Protein 3TX2 (pdb70)

Solvent-accessible surface area: 10387 Å² total; per-residue (Å²): 158,31,87,68,44,67,61,97,56,84,76,57,114,38,0,18,64,23,0,0,64,54,0,15,76,31,3,72,36,6,29,91,75,151,37,69,0,25,2,0,5,10,10,46,64,29,6,21,30,1,1,113,28,3,101,114,80,13,60,77,30,73,9,69,46,2,36,6,3,0,0,8,2,40,14,23,56,111,70,40,103,80,4,4,5,73,46,0,63,92,8,4,5,84,72,25,123,16,35,119,208,7,40,24,37,4,18,20,38,108,42,166,78,37,145,76,10,91,30,0,0,80,20,3,31,117,46,0,44,87,49,17,113,122,86,106,68,8,2,53,0,14,4,0,2,1,23,8,10,41,78,0,36,1,9,1,0,5,36,121,32,123,8,4,108,46,104,148,78,8,0,20,15,8,90,98,10,107,34,112,25,75,74,6,1,0,0,0,16,22,0,0,74,81,0,89,32,0,3,0,6,2,23,23,71,86,56,3,102,8,0,27,38,11,59,66,64,28,78,42,34,69,19,0,2,18,3,1,83,4,84,84,74,3,0,11,1,0,6,57,39,0,5,68,110,36,118

CATH classification: 3.40.50.1360

Nearest PDB structures (foldseek):
  3tx2-assembly1_A  TM=1.004E+00  e=1.010E-54  Mycobacteroides abscessus ATCC 19977
  3ico-assembly2_B  TM=9.900E-01  e=9.378E-42  Mycobacterium tuberculosis
  3oc6-assembly1_A  TM=9.794E-01  e=9.065E-41  Mycolicibacterium smegmatis MC2 155
  4tm7-assembly1_A  TM=9.816E-01  e=2.571E-40  Mycolicibacterium smegmatis MC2 155
  1ne7-assembly1_E  TM=7.823E-01  e=2.028E-15  Homo sapiens

InterPro domains:
  IPR005900 6-phosphogluconolactonase, DevB-type [TIGR01198] (9-246)
  IPR005900 6-phosphogluconolactonase, DevB-type [cd01400] (13-238)
  IPR006148 Glucosamine/galactosamine-6-phosphate isomerase [PF01182] (11-236)
  IPR037171 NagB/RpiA transferase-like [SSF100950] (8-246)
  IPR039104 6-phosphogluconolactonase [PTHR11054] (11-246)

B-factor: mean 14.49, std 5.32, range [3.35, 38.17]

Radius of gyration: 16.64 Å; Cα contacts (8 Å, |Δi|>4): 570; chains: 1; bounding box: 48×39×41 Å

Secondary structure (DSSP, 8-state):
--EEEEEEESSHHHHHHHHHHHHHHHHHHHHHHHS-EEEEE--SHHHHHHHHHHHHHHTTS-GGGEEEEESEEESS-TT-TT-HHHHHHHHTGGGS---GGGB-PPP-TTSS-TT-HHHHHHHHHHHHHHTSPTT-SS---SEEEE---TT--BTTB-TT-HHHH-SS-SEEEES--SSSSS-EEEE-HHHHTTSSEEEEEE-SGGGHHHHHHHHTT--TTTSGGGG---SSEEEEEEETTTTTT--

Foldseek 3Di:
DAAEAEDAAAALVRLLLVLLVVVLVLQVVCCVVPVAAEEEAEADDSRLSSLLNCQVPPLPDPQQRYAYHYQKFFQADPCDPRGRVNSSCVSHVVSHPHDCVRYYYQDHCPNPCHPVQFVSQVVSQCVQQVPDPPPDSHHLHAEYEWEAALQQDTHQRHAQDPQAVDDPRQKGWQQQRPPPPRTMIGGYLVRLASYQEYEYRYEALSNQVLVCCLVVQHDCNRRVNVSNAYPHYYYYRYYCNNNVNPD

Sequence (247 aa):
MSETIIEKYADTDALVTAAGDRLASSAITTGALLAERGKAMIVLTGGGTGIALLLKKHLRDVASSGLDWTNVHVVFWGDDRYVPKKTDPERNAWQAWEALLEHVNFPLRNMHAMPNSESEYGTDLDAAALAYEQLLAANAEPGQDCPAFDVHLLGMGGEGHINSLFPHTDAVKETQRLVVAVPDSPKPPPQRITLTLPAIQRSREVWLVVSGEAKADAVAAAVGGADPVDVPAAGAKGIERTVWLLDEAAASQLG

Structure (mmCIF, N/CA/C/O backbone):
data_3TX2
#
_entry.id   3TX2
#
_cell.length_a   136.350
_cell.length_b   41.180
_cell.length_c   44.970
_cell.angle_alpha   90.000
_cell.angle_beta   90.000
_cell.angle_gamma   90.000
#
_symmetry.space_group_name_H-M   'P 21 21 2'
#
loop_
_entity.id
_entity.type
_entity.pdbx_description
1 polymer 'Probable 6-phosphogluconolactonase'
2 non-polymer 'SODIUM ION'
3 non-polymer GLYCEROL
4 non-polymer 'BENZOIC ACID'
5 water water
#
loop_
_atom_site.group_PDB
_atom_site.id
_atom_site.type_symbol
_atom_site.label_atom_id
_atom_site.label_alt_id
_atom_site.label_comp_id
_atom_site.label_asym_id
_atom_site.label_entity_id
_atom_site.label_seq_id
_atom_site.pdbx_PDB_ins_code
_atom_site.Cartn_x
_atom_site.Cartn_y
_atom_site.Cartn_z
_atom_site.occupancy
_atom_site.B_iso_or_equiv
_atom_site.auth_seq_id
_atom_site.auth_comp_id
_atom_site.auth_asym_id
_atom_site.auth_atom_id
_atom_site.pdbx_PDB_model_num
ATOM 1 N N . MET A 1 5 ? 64.006 -12.198 10.878 1.00 30.20 1 MET A N 1
ATOM 2 C CA . MET A 1 5 ? 65.243 -12.217 10.033 1.00 28.00 1 MET A CA 1
ATOM 3 C C . MET A 1 5 ? 65.243 -11.128 8.957 1.00 26.19 1 MET A C 1
ATOM 4 O O . MET A 1 5 ? 66.238 -10.950 8.255 1.00 25.66 1 MET A O 1
ATOM 6 N N . SER A 1 6 ? 64.138 -10.397 8.825 1.00 22.32 2 SER A N 1
ATOM 7 C CA . SER A 1 6 ? 64.052 -9.346 7.800 1.00 18.99 2 SER A CA 1
ATOM 8 C C . SER A 1 6 ? 64.875 -8.109 8.149 1.00 15.67 2 SER A C 1
ATOM 9 O O . SER A 1 6 ? 65.158 -7.810 9.312 1.00 17.48 2 SER A O 1
ATOM 12 N N . GLU A 1 7 ? 65.270 -7.430 7.094 1.00 21.26 3 GLU A N 1
ATOM 13 C CA . GLU A 1 7 ? 66.023 -6.188 7.126 1.00 18.90 3 GLU A CA 1
ATOM 14 C C . GLU A 1 7 ? 65.284 -5.073 7.846 1.00 16.54 3 GLU A C 1
ATOM 15 O O . GLU A 1 7 ? 64.056 -5.004 7.804 1.00 15.33 3 GLU A O 1
ATOM 21 N N . THR A 1 8 ? 66.034 -4.200 8.511 1.00 14.65 4 THR A N 1
ATOM 22 C CA . THR A 1 8 ? 65.479 -3.023 9.188 1.00 13.51 4 THR A CA 1
ATOM 23 C C . THR A 1 8 ? 66.174 -1.778 8.666 1.00 12.79 4 THR A C 1
ATOM 24 O O . THR A 1 8 ? 67.409 -1.745 8.570 1.00 12.63 4 THR A O 1
ATOM 28 N N . ILE A 1 9 ? 65.388 -0.774 8.295 1.00 11.90 5 ILE A N 1
ATOM 29 C CA . ILE A 1 9 ? 65.905 0.503 7.836 1.00 11.63 5 ILE A CA 1
ATOM 30 C C . ILE A 1 9 ? 65.411 1.600 8.772 1.00 11.36 5 ILE A C 1
ATOM 31 O O . ILE A 1 9 ? 64.238 1.624 9.117 1.00 10.89 5 ILE A O 1
ATOM 36 N N . ILE A 1 10 ? 66.300 2.502 9.165 1.00 11.40 6 ILE A N 1
ATOM 37 C CA . ILE A 1 10 ? 65.930 3.658 9.969 1.00 11.53 6 ILE A CA 1
ATOM 38 C C . ILE A 1 10 ? 66.364 4.903 9.221 1.00 11.93 6 ILE A C 1
ATOM 39 O O . ILE A 1 10 ? 67.565 5.085 8.974 1.00 11.86 6 ILE A O 1
ATOM 44 N N . GL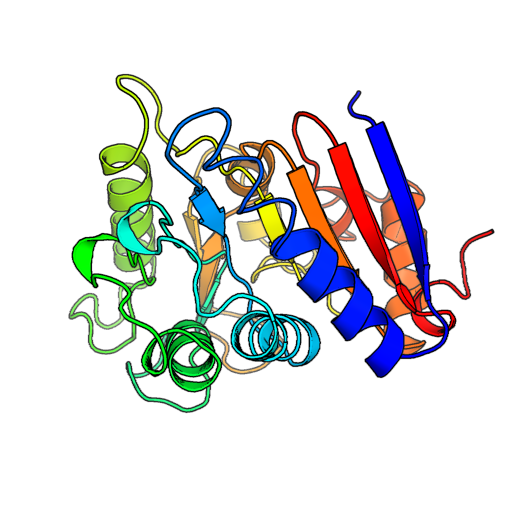U A 1 11 ? 65.403 5.734 8.833 1.00 12.64 7 GLU A N 1
ATOM 45 C CA . GLU A 1 11 ? 65.689 7.030 8.209 1.00 13.63 7 GLU A CA 1
ATOM 46 C C . GLU A 1 11 ? 65.264 8.148 9.154 1.00 13.63 7 GLU A C 1
ATOM 47 O O . GLU A 1 11 ? 64.219 8.059 9.782 1.00 13.13 7 GLU A O 1
ATOM 53 N N . LYS A 1 12 ? 66.064 9.212 9.216 1.00 13.76 8 LYS A N 1
ATOM 54 C CA . LYS A 1 12 ? 65.817 10.356 10.094 1.00 14.19 8 LYS A CA 1
ATOM 55 C C . LYS A 1 12 ? 65.735 11.621 9.254 1.00 14.25 8 LYS A C 1
ATOM 56 O O . LYS A 1 12 ? 66.599 11.875 8.401 1.00 14.32 8 LYS A O 1
ATOM 62 N N . TYR A 1 13 ? 64.692 12.403 9.501 1.00 14.19 9 TYR A N 1
ATOM 63 C CA . TYR A 1 13 ? 64.444 13.655 8.800 1.00 14.59 9 TYR A CA 1
ATOM 64 C C . TYR A 1 13 ? 64.391 14.802 9.813 1.00 14.92 9 TYR A C 1
ATOM 65 O O . TYR A 1 13 ? 64.224 14.579 11.007 1.00 14.54 9 TYR A O 1
ATOM 74 N N . ALA A 1 14 ? 64.510 16.035 9.333 1.00 15.45 10 ALA A N 1
ATOM 75 C CA . ALA A 1 14 ? 64.721 17.165 10.223 1.00 16.26 10 ALA A CA 1
ATOM 76 C C . ALA A 1 14 ? 63.551 17.411 11.158 1.00 16.56 10 ALA A C 1
ATOM 77 O O . ALA A 1 14 ? 63.751 17.672 12.341 1.00 17.22 10 ALA A O 1
ATOM 79 N N . ASP A 1 15 ? 62.336 17.328 10.625 1.00 16.52 11 ASP A N 1
ATOM 80 C CA . ASP A 1 15 ? 61.123 17.725 11.344 1.00 16.88 11 ASP A CA 1
ATOM 81 C C . ASP A 1 15 ? 59.908 17.050 10.722 1.00 16.20 11 ASP A C 1
ATOM 82 O O . ASP A 1 15 ? 60.045 16.294 9.746 1.00 15.53 11 ASP A O 1
ATOM 87 N N . THR A 1 16 ? 58.719 17.317 11.260 1.00 16.15 12 THR A N 1
ATOM 88 C CA . THR A 1 16 ? 57.515 16.622 10.805 1.00 15.76 12 THR A CA 1
ATOM 89 C C . THR A 1 16 ? 57.266 16.879 9.319 1.00 15.55 12 THR A C 1
ATOM 90 O O . THR A 1 16 ? 56.918 15.972 8.579 1.00 15.05 12 THR A O 1
ATOM 94 N N . ASP A 1 17 ? 57.455 18.113 8.868 1.00 16.04 13 ASP A N 1
ATOM 95 C CA . ASP A 1 17 ? 57.197 18.399 7.449 1.00 16.07 13 ASP A CA 1
ATOM 96 C C . ASP A 1 17 ? 58.136 17.627 6.531 1.00 15.21 13 ASP A C 1
ATOM 97 O O . ASP A 1 17 ? 57.693 17.048 5.536 1.00 14.98 13 ASP A O 1
ATOM 102 N N . ALA A 1 18 ? 59.428 17.596 6.853 1.00 14.79 14 ALA A N 1
ATOM 103 C CA . ALA A 1 18 ? 60.369 16.828 6.029 1.00 14.21 14 ALA A CA 1
ATOM 104 C C . ALA A 1 18 ? 60.079 15.322 6.084 1.00 13.31 14 ALA A C 1
ATOM 105 O O . ALA A 1 18 ? 60.220 14.635 5.072 1.00 13.14 14 ALA A O 1
ATOM 107 N N . LEU A 1 19 ? 59.655 14.832 7.248 1.00 12.88 15 LEU A N 1
ATOM 108 C CA . LEU A 1 19 ? 59.252 13.420 7.404 1.00 12.22 15 LEU A CA 1
ATOM 109 C C . LEU A 1 19 ? 58.062 13.077 6.499 1.00 12.02 15 LEU A C 1
ATOM 110 O O . LEU A 1 19 ? 58.066 12.041 5.823 1.00 11.71 15 LEU A O 1
ATOM 115 N N . VAL A 1 20 ? 57.041 13.926 6.515 1.00 12.29 16 VAL A N 1
ATOM 116 C CA . VAL A 1 20 ? 55.818 13.669 5.774 1.00 12.19 16 VAL A CA 1
ATOM 117 C C . VAL A 1 20 ? 56.092 13.684 4.284 1.00 12.24 16 VAL A C 1
ATOM 118 O O . VAL A 1 20 ? 55.615 12.816 3.557 1.00 11.93 16 VAL A O 1
ATOM 122 N N . THR A 1 21 ? 56.885 14.654 3.833 1.00 12.67 17 THR A N 1
ATOM 123 C CA . THR A 1 21 ? 57.279 14.717 2.436 1.00 12.92 17 THR A CA 1
ATOM 124 C C . THR A 1 21 ? 58.027 13.457 2.036 1.00 12.53 17 THR A C 1
ATOM 125 O O . THR A 1 21 ? 57.727 12.860 0.999 1.00 12.53 17 THR A O 1
ATOM 129 N N . ALA A 1 22 ? 59.000 13.045 2.844 1.00 12.41 18 ALA A N 1
ATOM 130 C CA . ALA A 1 22 ? 59.784 11.864 2.493 1.00 12.16 18 ALA A CA 1
ATOM 131 C C . ALA A 1 22 ? 58.923 10.599 2.523 1.00 11.83 18 ALA A C 1
ATOM 132 O O . ALA A 1 22 ? 59.011 9.789 1.613 1.00 11.98 18 ALA A O 1
ATOM 134 N N . ALA A 1 23 ? 58.106 10.429 3.555 1.00 11.61 19 ALA A N 1
ATOM 135 C CA . ALA A 1 23 ? 57.241 9.256 3.675 1.00 11.27 19 ALA A CA 1
ATOM 136 C C . ALA A 1 23 ? 56.214 9.200 2.544 1.00 11.36 19 ALA A C 1
ATOM 137 O O . ALA A 1 23 ? 55.954 8.131 2.010 1.00 11.08 19 ALA A O 1
ATOM 139 N N . GLY A 1 24 ? 55.635 10.344 2.175 1.00 11.67 20 GLY A N 1
ATOM 140 C CA . GLY A 1 24 ? 54.642 10.375 1.110 1.00 11.81 20 GLY A CA 1
ATOM 141 C C . GLY A 1 24 ? 55.280 10.081 -0.241 1.00 11.93 20 GLY A C 1
ATOM 142 O O . GLY A 1 24 ? 54.696 9.386 -1.082 1.00 11.91 20 GLY A O 1
ATOM 143 N N . ASP A 1 25 ? 56.497 10.567 -0.453 1.00 12.22 21 ASP A N 1
ATOM 144 C CA . ASP A 1 25 ? 57.203 10.281 -1.706 1.00 12.53 21 ASP A CA 1
ATOM 145 C C . ASP A 1 25 ? 57.587 8.799 -1.775 1.00 11.90 21 ASP A C 1
ATOM 146 O O . ASP A 1 25 ? 57.531 8.187 -2.843 1.00 11.94 21 ASP A O 1
ATOM 151 N N . ARG A 1 26 ? 58.007 8.247 -0.640 1.00 11.31 22 ARG A N 1
ATOM 152 C CA . ARG A 1 26 ? 58.343 6.835 -0.580 1.00 10.90 22 ARG A CA 1
ATOM 153 C C . ARG A 1 26 ? 57.097 6.018 -0.926 1.00 10.63 22 ARG A C 1
ATOM 154 O O . ARG A 1 26 ? 57.168 5.040 -1.673 1.00 10.67 22 ARG A O 1
ATOM 162 N N . LEU A 1 27 ? 55.955 6.424 -0.400 1.00 10.29 23 LEU A N 1
ATOM 163 C CA . LEU A 1 27 ? 54.709 5.701 -0.674 1.00 10.12 23 LEU A CA 1
ATOM 164 C C . LEU A 1 27 ? 54.316 5.800 -2.160 1.00 10.35 23 LEU A C 1
ATOM 165 O O . LEU A 1 27 ? 53.950 4.805 -2.774 1.00 10.29 23 LEU A O 1
ATOM 170 N N . ALA A 1 28 ? 54.414 6.996 -2.736 1.00 10.61 24 ALA A N 1
ATOM 171 C CA . ALA A 1 28 ? 54.138 7.151 -4.180 1.00 11.05 24 ALA A CA 1
ATOM 172 C C . ALA A 1 28 ? 55.007 6.200 -4.993 1.00 11.29 24 ALA A C 1
ATOM 173 O O . ALA A 1 28 ? 54.524 5.536 -5.906 1.00 11.44 24 ALA A O 1
ATOM 175 N N . SER A 1 29 ? 56.292 6.128 -4.659 1.00 11.41 25 SER A N 1
ATOM 176 C CA A SER A 1 29 ? 57.235 5.270 -5.363 0.50 11.74 25 SER A CA 1
ATOM 177 C CA B SER A 1 29 ? 57.216 5.262 -5.396 0.50 11.73 25 SER A CA 1
ATOM 178 C C . SER A 1 29 ? 56.923 3.787 -5.174 1.00 11.51 25 SER A C 1
ATOM 179 O O . SER A 1 29 ? 57.022 2.985 -6.111 1.00 11.95 25 SER A O 1
ATOM 184 N N . ALA A 1 30 ? 56.547 3.432 -3.952 1.00 10.98 26 ALA A N 1
ATOM 185 C CA . ALA A 1 30 ? 56.187 2.039 -3.642 1.00 10.85 26 ALA A CA 1
ATOM 186 C C . ALA A 1 30 ? 54.933 1.627 -4.419 1.00 10.99 26 ALA A C 1
ATOM 187 O O . ALA A 1 30 ? 54.889 0.537 -4.986 1.00 11.31 26 ALA A O 1
ATOM 189 N N . ILE A 1 31 ? 53.936 2.498 -4.495 1.00 10.88 27 ILE A N 1
ATOM 190 C CA . ILE A 1 31 ? 52.742 2.199 -5.301 1.00 11.01 27 ILE A CA 1
ATOM 191 C C . ILE A 1 31 ? 53.069 2.068 -6.781 1.00 11.58 27 ILE A C 1
ATOM 192 O O . ILE A 1 31 ? 52.664 1.098 -7.403 1.00 11.74 27 ILE A O 1
ATOM 197 N N . THR A 1 32 ? 53.803 3.028 -7.329 1.00 11.94 28 THR A N 1
ATOM 198 C CA A THR A 1 32 ? 54.225 2.989 -8.741 0.80 12.59 28 THR A CA 1
ATOM 199 C CA B THR A 1 32 ? 54.152 2.958 -8.753 0.20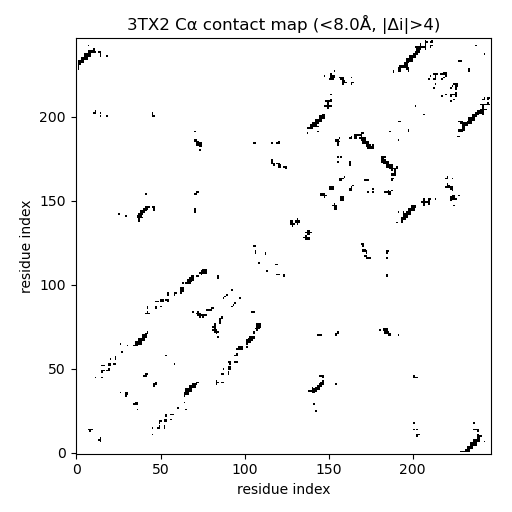 12.59 28 THR A CA 1
ATOM 200 C C . THR A 1 32 ? 54.973 1.707 -9.075 1.00 12.82 28 THR A C 1
ATOM 201 O O . THR A 1 32 ? 54.757 1.089 -10.123 1.00 13.28 28 THR A O 1
ATOM 208 N N . GLY A 1 33 ? 55.862 1.313 -8.176 1.00 12.53 29 GLY A N 1
ATOM 209 C CA . GLY A 1 33 ? 56.683 0.126 -8.333 1.00 12.76 29 GLY A CA 1
ATOM 210 C C . GLY A 1 33 ? 55.857 -1.137 -8.377 1.00 12.71 29 GLY A C 1
ATOM 211 O O . GLY A 1 33 ? 56.042 -1.975 -9.255 1.00 13.10 29 GLY A O 1
ATOM 212 N N . ALA A 1 34 ? 54.905 -1.247 -7.463 1.00 12.13 30 ALA A N 1
ATOM 213 C CA . ALA A 1 34 ? 54.022 -2.413 -7.392 1.00 12.13 30 ALA A CA 1
ATOM 214 C C . ALA A 1 34 ? 53.138 -2.497 -8.639 1.00 12.51 30 ALA A C 1
ATOM 215 O O . ALA A 1 34 ? 52.935 -3.580 -9.195 1.00 12.83 30 ALA A O 1
ATOM 217 N N . LEU A 1 35 ? 52.611 -1.359 -9.083 1.00 12.50 31 LEU A N 1
ATOM 218 C CA A LEU A 1 35 ? 51.853 -1.325 -10.338 0.50 13.00 31 LEU A CA 1
ATOM 219 C CA B LEU A 1 35 ? 51.856 -1.312 -10.342 0.50 12.98 31 LEU A CA 1
ATOM 220 C C . LEU A 1 35 ? 52.711 -1.737 -11.533 1.00 13.72 31 LEU A C 1
ATOM 221 O O . LEU A 1 35 ? 52.253 -2.468 -12.416 1.00 14.36 31 LEU A O 1
ATOM 230 N N . ALA A 1 36 ? 53.953 -1.262 -11.580 1.00 13.87 32 ALA A N 1
ATOM 231 C CA . ALA A 1 36 ? 54.843 -1.580 -12.701 1.00 14.64 32 ALA A CA 1
ATOM 232 C C . ALA A 1 36 ? 55.177 -3.078 -12.770 1.00 15.07 32 ALA A C 1
ATOM 233 O O . ALA A 1 36 ? 55.252 -3.660 -13.868 1.00 15.77 32 ALA A O 1
ATOM 235 N N . GLU A 1 37 ? 55.369 -3.690 -11.609 1.00 14.77 33 GLU A N 1
ATOM 236 C CA . GLU A 1 37 ? 55.766 -5.087 -11.510 1.00 15.26 33 GLU A CA 1
ATOM 237 C C . GLU A 1 37 ? 54.601 -6.087 -11.575 1.00 15.51 33 GLU A C 1
ATOM 238 O O . GLU A 1 37 ? 54.755 -7.167 -12.125 1.00 16.42 33 GLU A O 1
ATOM 240 N N . ARG A 1 38 ? 53.460 -5.744 -10.974 1.00 14.97 34 ARG A N 1
ATOM 241 C CA . ARG A 1 38 ? 52.337 -6.691 -10.824 1.00 15.05 34 ARG A CA 1
ATOM 242 C C . ARG A 1 38 ? 50.978 -6.144 -11.252 1.00 14.69 34 ARG A C 1
ATOM 243 O O . ARG A 1 38 ? 49.984 -6.875 -11.237 1.00 14.84 34 ARG A O 1
ATOM 251 N N . GLY A 1 39 ? 50.917 -4.881 -11.650 1.00 14.35 35 GLY A N 1
ATOM 252 C CA . GLY A 1 39 ? 49.650 -4.264 -12.037 1.00 14.14 35 GLY A CA 1
ATOM 253 C C . GLY A 1 39 ? 48.682 -4.172 -10.876 1.00 13.38 35 GLY A C 1
ATOM 254 O O . GLY A 1 39 ? 47.487 -4.107 -11.060 1.00 13.42 35 GLY A O 1
ATOM 255 N N . LYS A 1 40 ? 49.204 -4.126 -9.662 1.00 12.73 36 LYS A N 1
ATOM 256 C CA . LYS A 1 40 ? 48.352 -4.122 -8.484 1.00 12.15 36 LYS A CA 1
ATOM 257 C C . LYS A 1 40 ? 49.164 -3.659 -7.273 1.00 11.65 36 LYS A C 1
ATOM 258 O O . LYS A 1 40 ? 50.312 -4.063 -7.101 1.00 11.74 36 LYS A O 1
ATOM 264 N N . ALA A 1 41 ? 48.587 -2.785 -6.459 1.00 11.20 37 ALA A N 1
ATOM 265 C CA . ALA A 1 41 ? 49.199 -2.407 -5.181 1.00 10.78 37 ALA A CA 1
ATOM 266 C C . ALA A 1 41 ? 48.171 -2.593 -4.101 1.00 10.49 37 ALA A C 1
ATOM 267 O O . ALA A 1 41 ? 47.032 -2.156 -4.270 1.00 10.47 37 ALA A O 1
ATOM 269 N N . MET A 1 42 ? 48.566 -3.231 -3.001 1.00 10.32 38 MET A N 1
ATOM 270 C CA . MET A 1 42 ? 47.708 -3.435 -1.838 1.00 10.11 38 MET A CA 1
ATOM 271 C C . MET A 1 42 ? 48.330 -2.701 -0.653 1.00 9.78 38 MET A C 1
ATOM 272 O O . MET A 1 42 ? 49.433 -3.034 -0.232 1.00 9.76 38 MET A O 1
ATOM 277 N N . ILE A 1 43 ? 47.647 -1.688 -0.136 1.00 9.60 39 ILE A N 1
ATOM 278 C CA . ILE A 1 43 ? 48.209 -0.793 0.873 1.00 9.38 39 ILE A CA 1
ATOM 279 C C . ILE A 1 43 ? 47.299 -0.780 2.090 1.00 9.29 39 ILE A C 1
ATOM 280 O O . ILE A 1 43 ? 46.062 -0.692 1.955 1.00 9.36 39 ILE A O 1
ATOM 285 N N . VAL A 1 44 ? 47.881 -0.861 3.277 1.00 9.19 40 VAL A N 1
ATOM 286 C CA . VAL A 1 44 ? 47.108 -0.755 4.523 1.00 9.18 40 VAL A CA 1
ATOM 287 C C . VAL A 1 44 ? 47.356 0.630 5.108 1.00 9.12 40 VAL A C 1
ATOM 288 O O . VAL A 1 44 ? 48.484 1.014 5.358 1.00 9.05 40 VAL A O 1
ATOM 292 N N . LEU A 1 45 ? 46.283 1.380 5.252 1.00 9.21 41 LEU A N 1
ATOM 293 C CA . LEU A 1 45 ? 46.328 2.759 5.693 1.00 9.28 41 LEU A CA 1
ATOM 294 C C . LEU A 1 45 ? 46.166 2.811 7.189 1.00 9.38 41 LEU A C 1
ATOM 295 O O . LEU A 1 45 ? 45.599 1.902 7.808 1.00 9.43 41 LEU A O 1
ATOM 300 N N . THR A 1 46 ? 46.625 3.930 7.738 1.00 9.74 42 THR A N 1
ATOM 301 C CA . THR A 1 46 ? 46.556 4.167 9.150 1.00 10.25 42 THR A CA 1
ATOM 302 C C . THR A 1 46 ? 45.932 5.537 9.392 1.00 10.87 42 THR A C 1
ATOM 303 O O . THR A 1 46 ? 45.753 6.350 8.484 1.00 11.04 42 THR A O 1
ATOM 307 N N . GLY A 1 47 ? 45.577 5.779 10.630 1.00 11.57 43 GLY A N 1
ATOM 308 C CA . GLY A 1 47 ? 45.073 7.069 11.041 1.00 12.51 43 GLY A CA 1
ATOM 309 C C . GLY A 1 47 ? 46.187 7.835 11.728 1.00 13.16 43 GLY A C 1
ATOM 310 O O . GLY A 1 47 ? 47.351 7.455 11.653 1.00 13.64 43 GLY A O 1
ATOM 311 N N . GLY A 1 48 ? 45.821 8.902 12.422 1.00 14.19 44 GLY A N 1
ATOM 312 C CA . GLY A 1 48 ? 46.783 9.741 13.110 1.00 14.74 44 GLY A CA 1
ATOM 313 C C . GLY A 1 48 ? 47.223 10.879 12.223 1.00 15.21 44 GLY A C 1
ATOM 314 O O . GLY A 1 48 ? 47.145 10.802 10.991 1.00 14.80 44 GLY A O 1
ATOM 315 N N . GLY A 1 49 ? 47.706 11.942 12.854 1.00 15.95 45 GLY A N 1
ATOM 316 C CA . GLY A 1 49 ? 48.078 13.154 12.129 1.00 16.43 45 GLY A CA 1
ATOM 317 C C . GLY A 1 49 ? 49.103 12.927 11.042 1.00 16.18 45 GLY A C 1
ATOM 318 O O . GLY A 1 49 ? 48.930 13.361 9.902 1.00 16.13 45 GLY A O 1
ATOM 319 N N . THR A 1 50 ? 50.186 12.244 11.394 1.00 16.19 46 THR A N 1
ATOM 320 C CA . THR A 1 50 ? 51.232 11.938 10.443 1.00 15.99 46 THR A CA 1
ATOM 321 C C . THR A 1 50 ? 50.757 11.028 9.309 1.00 14.96 46 THR A C 1
ATOM 322 O O . THR A 1 50 ? 51.076 11.256 8.141 1.00 14.74 46 THR A O 1
ATOM 326 N N . GLY A 1 51 ? 49.966 10.011 9.637 1.00 13.99 47 GLY A N 1
ATOM 327 C CA . GLY A 1 51 ? 49.465 9.101 8.625 1.00 13.44 47 GLY A CA 1
ATOM 328 C C . GLY A 1 51 ? 48.533 9.757 7.631 1.00 13.25 47 GLY A C 1
ATOM 329 O O . GLY A 1 51 ? 48.556 9.435 6.434 1.00 13.01 47 GLY A O 1
ATOM 330 N N . ILE A 1 52 ? 47.701 10.676 8.105 1.00 13.31 48 ILE A N 1
ATOM 331 C CA . ILE A 1 52 ? 46.798 11.370 7.222 1.00 13.42 48 ILE A CA 1
ATOM 332 C C . ILE A 1 52 ? 47.564 12.420 6.418 1.00 13.49 48 ILE A C 1
ATOM 333 O O . ILE A 1 52 ? 47.301 12.597 5.227 1.00 13.43 48 ILE A O 1
ATOM 338 N N . ALA A 1 53 ? 48.518 13.088 7.067 1.00 13.58 49 ALA A N 1
ATOM 339 C CA . ALA A 1 53 ? 49.360 14.050 6.376 1.00 13.87 49 ALA A CA 1
ATOM 340 C C . ALA A 1 53 ? 50.083 13.398 5.185 1.00 13.51 49 ALA A C 1
ATOM 341 O O . ALA A 1 53 ? 50.242 14.010 4.140 1.00 13.78 49 ALA A O 1
ATOM 343 N N . LEU A 1 54 ? 50.536 12.159 5.362 1.00 12.98 50 LEU A N 1
ATOM 344 C CA A LEU A 1 54 ? 51.184 11.427 4.288 0.50 12.73 50 LEU A CA 1
ATOM 345 C CA B LEU A 1 54 ? 51.153 11.374 4.279 0.50 12.75 50 LEU A CA 1
ATOM 346 C C . LEU A 1 54 ? 50.229 11.259 3.080 1.00 12.72 50 LEU A C 1
ATOM 347 O O . LEU A 1 54 ? 50.649 11.358 1.926 1.00 12.96 50 LEU A O 1
ATOM 356 N N . LEU A 1 55 ? 48.943 11.031 3.337 1.00 12.66 51 LEU A N 1
ATOM 357 C CA . LEU A 1 55 ? 47.964 10.873 2.276 1.00 12.67 51 LEU A CA 1
ATOM 358 C C . LEU A 1 55 ? 47.665 12.183 1.543 1.00 13.18 51 LEU A C 1
ATOM 359 O O . LEU A 1 55 ? 47.459 12.184 0.340 1.00 13.04 51 LEU A O 1
ATOM 364 N N . LYS A 1 56 ? 47.663 13.285 2.278 1.00 13.67 52 LYS A N 1
ATOM 365 C CA A LYS A 1 56 ? 47.521 14.604 1.671 0.50 14.38 52 LYS A CA 1
ATOM 366 C CA B LYS A 1 56 ? 47.525 14.608 1.674 0.50 14.34 52 LYS A CA 1
ATOM 367 C C . LYS A 1 56 ? 48.687 14.875 0.724 1.00 14.44 52 LYS A C 1
ATOM 368 O O . LYS A 1 56 ? 48.502 15.442 -0.342 1.00 14.64 52 LYS A O 1
ATOM 379 N N . HIS A 1 57 ? 49.885 14.448 1.116 1.00 14.23 53 HIS A N 1
ATOM 380 C CA . HIS A 1 57 ? 51.042 14.573 0.241 1.00 14.45 53 HIS A CA 1
ATOM 381 C C . HIS A 1 57 ? 50.891 13.756 -1.019 1.00 14.32 53 HIS A C 1
ATOM 382 O O . HIS A 1 57 ? 51.227 14.196 -2.140 1.00 14.52 53 HIS A O 1
ATOM 389 N N . LEU A 1 58 ? 50.387 12.538 -0.866 1.00 14.10 54 LEU A N 1
ATOM 390 C CA . LEU A 1 58 ? 50.161 11.675 -2.015 1.00 14.31 54 LEU A CA 1
ATOM 391 C C . LEU A 1 58 ? 49.191 12.321 -2.999 1.00 14.92 54 LEU A C 1
ATOM 392 O O . LEU A 1 58 ? 49.386 12.261 -4.208 1.00 15.34 54 LEU A O 1
ATOM 397 N N . ARG A 1 59 ? 48.143 12.968 -2.486 1.00 15.28 55 ARG A N 1
ATOM 398 C CA . ARG A 1 59 ? 47.249 13.726 -3.339 1.00 15.78 55 ARG A CA 1
ATOM 399 C C . ARG A 1 59 ? 47.998 14.798 -4.136 1.00 16.65 55 ARG A C 1
ATOM 400 O O . ARG A 1 59 ? 47.754 14.976 -5.333 1.00 17.20 55 ARG A O 1
ATOM 408 N N . ASP A 1 60 ? 48.894 15.521 -3.468 1.00 17.24 56 ASP A N 1
ATOM 409 C CA . ASP A 1 60 ? 49.702 16.573 -4.103 1.00 18.39 56 ASP A CA 1
ATOM 410 C C . ASP A 1 60 ? 50.607 16.079 -5.234 1.00 18.45 56 ASP A C 1
ATOM 411 O O . ASP A 1 60 ? 50.710 16.748 -6.265 1.00 19.38 56 ASP A O 1
ATOM 416 N N . VAL A 1 61 ? 51.219 14.909 -5.052 1.00 17.81 57 VAL A N 1
ATOM 417 C CA . VAL A 1 61 ? 52.299 14.438 -5.943 1.00 17.89 57 VAL A CA 1
ATOM 418 C C . VAL A 1 61 ? 51.957 13.259 -6.863 1.00 17.75 57 VAL A C 1
ATOM 419 O O . VAL A 1 61 ? 52.671 13.029 -7.836 1.00 18.68 57 VAL A O 1
ATOM 423 N N . ALA A 1 62 ? 50.883 12.533 -6.588 1.00 26.74 58 ALA A N 1
ATOM 424 C CA . ALA A 1 62 ? 50.610 11.292 -7.311 1.00 24.64 58 ALA A CA 1
ATOM 425 C C . ALA A 1 62 ? 49.135 11.081 -7.621 1.00 23.39 58 ALA A C 1
ATOM 426 O O . ALA A 1 62 ? 48.700 9.946 -7.726 1.00 21.53 58 ALA A O 1
ATOM 428 N N . SER A 1 63 ? 48.371 12.154 -7.805 1.00 24.46 59 SER A N 1
ATOM 429 C CA A SER A 1 63 ? 46.942 12.033 -8.106 0.50 23.87 59 SER A CA 1
ATOM 430 C CA B SER A 1 63 ? 46.943 12.004 -8.089 0.50 23.87 59 SER A CA 1
ATOM 431 C C . SER A 1 63 ? 46.699 11.270 -9.411 1.00 23.01 59 SER A C 1
ATOM 432 O O . SER A 1 63 ? 45.623 10.686 -9.602 1.00 22.46 59 SER A O 1
ATOM 437 N N . GLY A 1 64 ? 47.705 11.283 -10.293 1.00 23.28 60 GLY A N 1
ATOM 438 C CA . GLY A 1 64 ? 47.645 10.650 -11.620 1.00 22.74 60 GLY A CA 1
ATOM 439 C C . GLY A 1 64 ? 47.927 9.159 -11.688 1.00 21.18 60 GLY A C 1
ATOM 440 O O . GLY A 1 64 ? 47.879 8.570 -12.770 1.00 21.45 60 GLY A O 1
ATOM 441 N N . LEU A 1 65 ? 48.192 8.533 -10.541 1.00 19.92 61 LEU A N 1
ATOM 442 C CA . LEU A 1 65 ? 48.372 7.081 -10.488 1.00 18.61 61 LEU A CA 1
ATOM 443 C C . LEU A 1 65 ? 47.126 6.394 -11.017 1.00 17.69 61 LEU A C 1
ATOM 444 O O . LEU A 1 65 ? 46.036 6.956 -10.945 1.00 18.10 61 LEU A O 1
ATOM 449 N N . ASP A 1 66 ? 47.277 5.164 -11.504 1.00 16.99 62 ASP A N 1
ATOM 450 C CA . ASP A 1 66 ? 46.110 4.365 -11.880 1.00 16.43 62 ASP A CA 1
ATOM 451 C C . ASP A 1 66 ? 45.511 3.726 -10.628 1.00 15.15 62 ASP A C 1
ATOM 452 O O . ASP A 1 66 ? 45.842 2.588 -10.242 1.00 14.60 62 ASP A O 1
ATOM 457 N N . TRP A 1 67 ? 44.587 4.457 -10.012 1.00 14.74 63 TRP A N 1
ATOM 458 C CA . TRP A 1 67 ? 43.969 4.000 -8.781 1.00 13.83 63 TRP A CA 1
ATOM 459 C C . TRP A 1 67 ? 43.097 2.805 -8.929 1.00 13.58 63 TRP A C 1
ATOM 460 O O . TRP A 1 67 ? 42.774 2.168 -7.939 1.00 12.96 63 TRP A O 1
ATOM 471 N N . THR A 1 68 ? 42.713 2.465 -10.162 1.00 14.14 64 THR A N 1
ATOM 472 C CA . THR A 1 68 ? 41.945 1.240 -10.343 1.00 14.46 64 THR A CA 1
ATOM 473 C C . THR A 1 68 ? 42.779 0.000 -10.128 1.00 14.15 64 THR A C 1
ATOM 474 O O . THR A 1 68 ? 42.238 -1.099 -10.071 1.00 14.50 64 THR A O 1
ATOM 478 N N . ASN A 1 69 ? 44.093 0.167 -10.017 1.00 13.57 65 ASN A N 1
ATOM 479 C CA . ASN A 1 69 ? 44.997 -0.905 -9.616 1.00 13.45 65 ASN A CA 1
ATOM 480 C C . ASN A 1 69 ? 45.484 -0.840 -8.160 1.00 12.26 65 ASN A C 1
ATOM 481 O O . ASN A 1 69 ? 46.343 -1.609 -7.792 1.00 12.21 65 ASN A O 1
ATOM 486 N N . VAL A 1 70 ? 44.943 0.086 -7.370 1.00 11.59 66 VAL A N 1
ATOM 487 C CA . VAL A 1 70 ? 45.323 0.279 -5.968 1.00 10.96 66 VAL A CA 1
ATOM 488 C C . VAL A 1 70 ? 44.154 -0.173 -5.115 1.00 10.65 66 VAL A C 1
ATOM 489 O O . VAL A 1 70 ? 43.002 0.162 -5.404 1.00 10.93 66 VAL A O 1
ATOM 493 N N . HIS A 1 71 ? 44.459 -0.972 -4.094 1.00 10.30 67 HIS A N 1
ATOM 494 C CA . HIS A 1 71 ? 43.453 -1.590 -3.223 1.00 10.14 67 HIS A CA 1
ATOM 495 C C . HIS A 1 71 ? 43.825 -1.227 -1.823 1.00 9.58 67 HIS A C 1
ATOM 496 O O . HIS A 1 71 ? 44.957 -1.458 -1.420 1.00 9.50 67 HIS A O 1
ATOM 503 N N . VAL A 1 72 ? 42.906 -0.636 -1.085 1.00 9.45 68 VAL A N 1
ATOM 504 C CA A VAL A 1 72 ? 43.236 -0.097 0.229 0.70 9.15 68 VAL A CA 1
ATOM 505 C CA B VAL A 1 72 ? 43.249 -0.117 0.229 0.30 9.14 68 VAL A CA 1
ATOM 506 C C . VAL A 1 72 ? 42.452 -0.771 1.346 1.00 8.99 68 VAL A C 1
ATOM 507 O O . VAL A 1 72 ? 41.241 -0.986 1.232 1.00 9.28 68 VAL A O 1
ATOM 514 N N . PHE A 1 73 ? 43.174 -1.095 2.421 1.00 8.74 69 PHE A N 1
ATOM 515 C CA . PHE A 1 73 ? 42.638 -1.689 3.629 1.00 8.63 69 PHE A CA 1
ATOM 516 C C . PHE A 1 73 ? 43.051 -0.781 4.784 1.00 8.64 69 PHE A C 1
ATOM 517 O O . PHE A 1 73 ? 43.823 0.150 4.577 1.00 8.87 69 PHE A O 1
ATOM 525 N N . TRP A 1 74 ? 42.543 -1.041 5.985 1.00 8.64 70 TRP A N 1
ATOM 526 C CA . TRP A 1 74 ? 42.892 -0.263 7.182 1.00 8.91 70 TRP A CA 1
ATOM 527 C C . TRP A 1 74 ? 43.459 -1.145 8.247 1.00 8.85 70 TRP A C 1
ATOM 528 O O . TRP A 1 74 ? 43.056 -2.281 8.399 1.00 8.65 70 TRP A O 1
ATOM 539 N N . GLY A 1 75 ? 44.440 -0.627 8.970 1.00 9.28 71 GLY A N 1
ATOM 540 C CA . GLY A 1 75 ? 45.009 -1.351 10.102 1.00 9.50 71 GLY A CA 1
ATOM 541 C C . GLY A 1 75 ? 44.143 -1.309 11.357 1.00 9.62 71 GLY A C 1
ATOM 542 O O . GLY A 1 75 ? 44.172 -2.227 12.181 1.00 9.64 71 GLY A O 1
ATOM 543 N N . ASP A 1 76 ? 43.362 -0.241 11.496 1.00 9.91 72 ASP A N 1
ATOM 544 C CA . ASP A 1 76 ? 42.399 -0.126 12.576 1.00 10.24 72 ASP A CA 1
ATOM 545 C C . ASP A 1 76 ? 41.432 0.975 12.213 1.00 10.71 72 ASP A C 1
ATOM 546 O O . ASP A 1 76 ? 41.666 1.773 11.289 1.00 10.89 72 ASP A O 1
ATOM 551 N N . ASP A 1 77 ? 40.320 0.979 12.925 1.00 9.29 73 ASP A N 1
ATOM 552 C CA . ASP A 1 77 ? 39.398 2.095 12.859 1.00 9.37 73 ASP A CA 1
ATOM 553 C C . ASP A 1 77 ? 38.539 2.135 14.115 1.00 9.74 73 ASP A C 1
ATOM 554 O O . ASP A 1 77 ? 38.492 1.189 14.879 1.00 9.88 73 ASP A O 1
ATOM 559 N N . ARG A 1 78 ? 37.918 3.278 14.306 1.00 9.97 74 ARG A N 1
ATOM 560 C CA . ARG A 1 78 ? 37.135 3.580 15.481 1.00 10.45 74 ARG A CA 1
ATOM 561 C C . ARG A 1 78 ? 35.709 3.148 15.205 1.00 10.48 74 ARG A C 1
ATOM 562 O O . ARG A 1 78 ? 35.199 3.386 14.126 1.00 10.27 74 ARG A O 1
ATOM 570 N N . TYR A 1 79 ? 35.056 2.521 16.180 1.00 10.83 75 TYR A N 1
ATOM 571 C CA . TYR A 1 79 ? 33.699 2.042 15.996 1.00 11.07 75 TYR A CA 1
ATOM 572 C C . TYR A 1 79 ? 32.686 3.161 16.321 1.00 11.59 75 TYR A C 1
ATOM 573 O O . TYR A 1 79 ? 32.109 3.249 17.414 1.00 12.34 75 TYR A O 1
ATOM 582 N N . VAL A 1 80 ? 32.547 4.041 15.342 1.00 11.42 76 VAL A N 1
ATOM 583 C CA . VAL A 1 80 ? 31.737 5.246 15.431 1.00 11.90 76 VAL A CA 1
ATOM 584 C C . VAL A 1 80 ? 31.076 5.418 14.051 1.00 11.77 76 VAL A C 1
ATOM 585 O O . VAL A 1 80 ? 31.365 4.678 13.135 1.00 11.21 76 VAL A O 1
ATOM 589 N N . PRO A 1 81 ? 30.164 6.380 13.901 1.00 12.34 77 PRO A N 1
ATOM 590 C CA . PRO A 1 81 ? 29.477 6.508 12.613 1.00 12.44 77 PRO A CA 1
ATOM 591 C C . PRO A 1 81 ? 30.399 6.769 11.419 1.00 12.16 77 PRO A C 1
ATOM 592 O O . PRO A 1 81 ? 31.492 7.320 11.581 1.00 11.83 77 PRO A O 1
ATOM 596 N N . LYS A 1 82 ? 29.929 6.377 10.230 1.00 12.37 78 LYS A N 1
ATOM 597 C CA A LYS A 1 82 ? 30.706 6.421 8.988 0.50 12.15 78 LYS A CA 1
ATOM 598 C CA B LYS A 1 82 ? 30.719 6.415 9.002 0.50 12.20 78 LYS A CA 1
ATOM 599 C C . LYS A 1 82 ? 31.383 7.767 8.753 1.00 12.26 78 LYS A C 1
ATOM 600 O O . LYS A 1 82 ? 32.562 7.822 8.408 1.00 11.71 78 LYS A O 1
ATOM 611 N N . THR A 1 83 ? 30.641 8.852 8.910 1.00 12.89 79 THR A N 1
ATOM 612 C CA . THR A 1 83 ? 31.189 10.180 8.620 1.00 13.30 79 THR A CA 1
ATOM 613 C C . THR A 1 83 ? 31.654 10.940 9.862 1.00 13.78 79 THR A C 1
ATOM 614 O O . THR A 1 83 ? 31.883 12.163 9.811 1.00 14.21 79 THR A O 1
ATOM 618 N N . ASP A 1 84 ? 31.780 10.241 10.978 1.00 14.02 80 ASP A N 1
ATOM 619 C CA . ASP A 1 84 ? 32.239 10.834 12.224 1.00 14.70 80 ASP A CA 1
ATOM 620 C C . ASP A 1 84 ? 33.678 11.312 12.037 1.00 14.49 80 ASP A C 1
ATOM 621 O O . ASP A 1 84 ? 34.453 10.647 11.359 1.00 13.99 80 ASP A O 1
ATOM 626 N N . PRO A 1 85 ? 34.016 12.484 12.599 1.00 15.00 81 PRO A N 1
ATOM 627 C CA . PRO A 1 85 ? 35.391 13.002 12.465 1.00 15.02 81 PRO A CA 1
ATOM 628 C C . PRO A 1 85 ? 36.459 12.072 13.049 1.00 14.77 81 PRO A C 1
ATOM 629 O O . PRO A 1 85 ? 37.647 12.268 12.768 1.00 14.95 81 PRO A O 1
ATOM 633 N N . GLU A 1 86 ? 36.075 11.108 13.876 1.00 14.82 82 GLU A N 1
ATOM 634 C CA . GLU A 1 86 ? 37.051 10.196 14.471 1.00 14.53 82 GLU A CA 1
ATOM 635 C C . GLU A 1 86 ? 37.307 8.947 13.616 1.00 12.89 82 GLU A C 1
ATOM 636 O O . GLU A 1 86 ? 38.120 8.105 13.987 1.00 12.63 82 GLU A O 1
ATOM 642 N N . ARG A 1 87 ? 36.664 8.829 12.448 1.00 11.72 83 ARG A N 1
ATOM 643 C CA . ARG A 1 87 ? 36.929 7.679 11.587 1.00 10.73 83 ARG A CA 1
ATOM 644 C C . ARG A 1 87 ? 38.219 7.847 10.824 1.00 10.22 83 ARG A C 1
ATOM 645 O O . ARG A 1 87 ? 38.460 8.892 10.216 1.00 10.31 83 ARG A O 1
ATOM 653 N N . ASN A 1 88 ? 39.058 6.814 10.851 1.00 9.70 84 ASN A N 1
ATOM 654 C CA . ASN A 1 88 ? 40.239 6.798 9.993 1.00 9.44 84 ASN A CA 1
ATOM 655 C C . ASN A 1 88 ? 39.882 6.749 8.501 1.00 9.24 84 ASN A C 1
ATOM 656 O O . ASN A 1 88 ? 40.481 7.453 7.705 1.00 9.28 84 ASN A O 1
ATOM 661 N N . ALA A 1 89 ? 38.897 5.939 8.130 1.00 9.10 85 ALA A N 1
ATOM 662 C CA . ALA A 1 89 ? 38.552 5.822 6.721 1.00 9.00 85 ALA A CA 1
ATOM 663 C C . ALA A 1 89 ? 38.018 7.142 6.171 1.00 9.26 85 ALA A C 1
ATOM 664 O O . ALA A 1 89 ? 38.410 7.539 5.082 1.00 9.29 85 ALA A O 1
ATOM 666 N N . TRP A 1 90 ? 37.148 7.821 6.908 1.00 9.54 86 TRP A N 1
ATOM 667 C CA . TRP A 1 90 ? 36.616 9.094 6.428 1.00 9.88 86 TRP A CA 1
ATOM 668 C C . TRP A 1 90 ? 37.692 10.140 6.329 1.00 10.04 86 TRP A C 1
ATOM 669 O O . TRP A 1 90 ? 37.690 10.953 5.395 1.00 10.19 86 TRP A O 1
ATOM 680 N N . GLN A 1 91 ? 38.640 10.148 7.263 1.00 10.08 87 GLN A N 1
ATOM 681 C CA . GLN A 1 91 ? 39.773 11.068 7.151 1.00 10.38 87 GLN A CA 1
ATOM 682 C C . GLN A 1 91 ? 40.611 10.807 5.897 1.00 10.08 87 GLN A C 1
ATOM 683 O O . GLN A 1 91 ? 41.072 11.744 5.268 1.00 10.30 87 GLN A O 1
ATOM 689 N N . ALA A 1 92 ? 40.832 9.541 5.548 1.00 9.61 88 ALA A N 1
ATOM 690 C CA . ALA A 1 92 ? 41.581 9.222 4.318 1.00 9.52 88 ALA A CA 1
ATOM 691 C C . ALA A 1 92 ? 40.775 9.608 3.087 1.00 9.68 88 ALA A C 1
ATOM 692 O O . ALA A 1 92 ? 41.322 9.995 2.056 1.00 9.83 88 ALA A O 1
ATOM 694 N N . TRP A 1 93 ? 39.461 9.464 3.191 1.00 9.77 89 TRP A N 1
ATOM 695 C CA . TRP A 1 93 ? 38.533 9.888 2.134 1.00 10.14 89 TRP A CA 1
ATOM 696 C C . TRP A 1 93 ? 38.681 11.367 1.855 1.00 10.57 89 TRP A C 1
ATOM 697 O O . TRP A 1 93 ? 38.875 11.801 0.724 1.00 10.74 89 TRP A O 1
ATOM 708 N N . GLU A 1 94 ? 38.605 12.173 2.898 1.00 10.85 90 GLU A N 1
ATOM 709 C CA . GLU A 1 94 ? 38.758 13.627 2.760 1.00 11.45 90 GLU A CA 1
ATOM 710 C C . GLU A 1 94 ? 40.174 14.083 2.404 1.00 11.36 90 GLU A C 1
ATOM 711 O O . GLU A 1 94 ? 40.359 15.116 1.767 1.00 11.62 90 GLU A O 1
ATOM 717 N N . ALA A 1 95 ? 41.179 13.363 2.855 1.00 10.92 91 ALA A N 1
ATOM 718 C CA . ALA A 1 95 ? 42.569 13.718 2.528 1.00 11.04 91 ALA A CA 1
ATOM 719 C C . ALA A 1 95 ? 42.959 13.394 1.084 1.00 11.04 91 ALA A C 1
ATOM 720 O O . ALA A 1 95 ? 43.780 14.096 0.497 1.00 11.44 91 ALA A O 1
ATOM 722 N N . LEU A 1 96 ? 42.420 12.306 0.535 1.00 10.75 92 LEU A N 1
ATOM 723 C CA . LEU A 1 96 ? 42.900 11.769 -0.735 1.00 10.82 92 LEU A CA 1
ATOM 724 C C . LEU A 1 96 ? 41.816 11.159 -1.608 1.00 10.81 92 LEU A C 1
ATOM 725 O O . LEU A 1 96 ? 41.685 11.533 -2.769 1.00 11.06 92 LEU A O 1
ATOM 730 N N . LEU A 1 97 ? 41.055 10.201 -1.097 1.00 10.54 93 LEU A N 1
ATOM 731 C CA . LEU A 1 97 ? 40.294 9.336 -1.998 1.00 10.63 93 LEU A CA 1
ATOM 732 C C . LEU A 1 97 ? 39.150 10.031 -2.684 1.00 11.07 93 LEU A C 1
ATOM 733 O O . LEU A 1 97 ? 38.789 9.650 -3.801 1.00 11.28 93 LEU A O 1
ATOM 738 N N . GLU A 1 98 ? 38.588 11.068 -2.077 1.00 11.31 94 GLU A N 1
ATOM 739 C CA . GLU A 1 98 ? 37.511 11.769 -2.739 1.00 11.91 94 GLU A CA 1
ATOM 740 C C . GLU A 1 98 ? 38.001 12.690 -3.858 1.00 12.25 94 GLU A C 1
ATOM 741 O O . GLU A 1 98 ? 37.184 13.173 -4.632 1.00 12.72 94 GLU A O 1
ATOM 747 N N . HIS A 1 99 ? 39.324 12.876 -3.962 1.00 12.03 95 HIS A N 1
ATOM 748 C CA . HIS A 1 99 ? 39.925 13.829 -4.894 1.00 12.52 95 HIS A CA 1
ATOM 749 C C . HIS A 1 99 ? 40.555 13.202 -6.081 1.00 12.67 95 HIS A C 1
ATOM 750 O O . HIS A 1 99 ? 41.142 13.895 -6.905 1.00 13.29 95 HIS A O 1
ATOM 757 N N . VAL A 1 100 ? 40.415 11.880 -6.187 1.00 12.32 96 VAL A N 1
ATOM 758 C CA . VAL A 1 100 ? 40.908 11.123 -7.336 1.00 12.55 96 VAL A CA 1
ATOM 759 C C . VAL A 1 100 ? 39.840 10.154 -7.831 1.00 12.59 96 VAL A C 1
ATOM 760 O O . VAL A 1 100 ? 38.850 9.897 -7.162 1.00 12.29 96 VAL A O 1
ATOM 764 N N . ASN A 1 101 ? 40.018 9.661 -9.053 1.00 13.04 97 ASN A N 1
ATOM 765 C CA . ASN A 1 101 ? 39.160 8.594 -9.572 1.00 13.21 97 ASN A CA 1
ATOM 766 C C . ASN A 1 101 ? 39.626 7.230 -9.007 1.00 12.74 97 ASN A C 1
ATOM 767 O O . ASN A 1 101 ? 40.530 6.589 -9.518 1.00 12.91 97 ASN A O 1
ATOM 772 N N . PHE A 1 102 ? 39.011 6.833 -7.899 1.00 12.28 98 PHE A N 1
ATOM 773 C CA . PHE A 1 102 ? 39.396 5.640 -7.157 1.00 11.87 98 PHE A CA 1
ATOM 774 C C . PHE A 1 102 ? 38.132 4.826 -6.995 1.00 11.86 98 PHE A C 1
ATOM 775 O O . PHE A 1 102 ? 37.224 5.223 -6.267 1.00 11.71 98 PHE A O 1
ATOM 783 N N . PRO A 1 103 ? 38.029 3.692 -7.692 1.00 12.06 99 PRO A N 1
ATOM 784 C CA . PRO A 1 103 ? 36.765 2.943 -7.647 1.00 12.26 99 PRO A CA 1
ATOM 785 C C . PRO A 1 103 ? 36.500 2.394 -6.245 1.00 11.78 99 PRO A C 1
ATOM 786 O O . PRO A 1 103 ? 37.397 1.837 -5.611 1.00 11.46 99 PRO A O 1
ATOM 790 N N . LEU A 1 104 ? 35.276 2.551 -5.749 1.00 11.96 100 LEU A N 1
ATOM 791 C CA . LEU A 1 104 ? 34.952 2.123 -4.370 1.00 11.64 100 LEU A CA 1
ATOM 792 C C . LEU A 1 104 ? 35.039 0.609 -4.156 1.00 11.61 100 LEU A C 1
ATOM 793 O O . LEU A 1 104 ? 35.265 0.146 -3.028 1.00 11.43 100 LEU A O 1
ATOM 798 N N . ARG A 1 105 ? 34.940 -0.144 -5.234 1.00 12.08 101 ARG A N 1
ATOM 799 C CA . ARG A 1 105 ? 35.105 -1.584 -5.170 1.00 12.15 101 ARG A CA 1
ATOM 800 C C . ARG A 1 105 ? 36.513 -1.970 -4.695 1.00 11.70 101 ARG A C 1
ATOM 801 O O . ARG A 1 105 ? 36.701 -3.098 -4.235 1.00 11.65 101 ARG A O 1
ATOM 809 N N . ASN A 1 106 ? 37.477 -1.052 -4.824 1.00 11.46 102 ASN A N 1
ATOM 810 C CA . ASN A 1 106 ? 38.861 -1.255 -4.349 1.00 11.09 102 ASN A CA 1
ATOM 811 C C . ASN A 1 106 ? 39.131 -0.737 -2.932 1.00 10.56 102 ASN A C 1
ATOM 812 O O . ASN A 1 106 ? 40.259 -0.805 -2.439 1.00 10.11 102 ASN A O 1
ATOM 817 N N . MET A 1 107 ? 38.124 -0.166 -2.302 1.00 10.56 103 MET A N 1
ATOM 818 C CA . MET A 1 107 ? 38.283 0.438 -0.990 1.00 10.40 103 MET A CA 1
ATOM 819 C C . MET A 1 107 ? 37.632 -0.485 0.021 1.00 10.01 103 MET A C 1
ATOM 820 O O . MET A 1 107 ? 36.448 -0.830 -0.136 1.00 10.14 103 MET A O 1
ATOM 825 N N . HIS A 1 108 ? 38.375 -0.851 1.064 1.00 9.39 104 HIS A N 1
ATOM 826 C CA . HIS A 1 108 ? 37.917 -1.858 2.029 1.00 9.09 104 HIS A CA 1
ATOM 827 C C . HIS A 1 108 ? 38.000 -1.328 3.433 1.00 8.74 104 HIS A C 1
ATOM 828 O O . HIS A 1 108 ? 38.891 -1.683 4.189 1.00 8.48 104 HIS A O 1
ATOM 835 N N . ALA A 1 109 ? 37.078 -0.431 3.754 1.00 8.69 105 ALA A N 1
ATOM 836 C CA . ALA A 1 109 ? 36.980 0.124 5.096 1.00 8.63 105 ALA A CA 1
ATOM 837 C C . ALA A 1 109 ? 36.517 -0.904 6.097 1.00 8.65 105 ALA A C 1
ATOM 838 O O . ALA A 1 109 ? 35.769 -1.824 5.777 1.00 9.08 105 ALA A O 1
ATOM 840 N N . MET A 1 110 ? 36.944 -0.735 7.339 1.00 8.59 106 MET A N 1
ATOM 841 C CA . MET A 1 110 ? 36.431 -1.577 8.399 1.00 8.70 106 MET A CA 1
ATOM 842 C C . MET A 1 110 ? 34.985 -1.202 8.737 1.00 8.94 106 MET A C 1
ATOM 843 O O . MET A 1 110 ? 34.543 -0.106 8.418 1.00 9.03 106 MET A O 1
ATOM 848 N N . PRO A 1 111 ? 34.241 -2.108 9.399 1.00 9.13 107 PRO A N 1
ATOM 849 C CA . PRO A 1 111 ? 32.883 -1.743 9.810 1.00 9.46 107 PRO A CA 1
ATOM 850 C C . PRO A 1 111 ? 32.860 -0.487 10.676 1.00 9.65 107 PRO A C 1
ATOM 851 O O . PRO A 1 111 ? 33.844 -0.178 11.362 1.00 9.58 107 PRO A O 1
ATOM 855 N N . ASN A 1 112 ? 31.757 0.249 10.605 1.00 10.12 108 ASN A N 1
ATOM 856 C CA . ASN A 1 112 ? 31.537 1.379 11.500 1.00 10.59 108 ASN A CA 1
ATOM 857 C C . ASN A 1 112 ? 30.349 1.090 12.401 1.00 11.41 108 ASN A C 1
ATOM 858 O O . ASN A 1 112 ? 29.719 0.049 12.266 1.00 11.62 108 ASN A O 1
ATOM 863 N N . SER A 1 113 ? 30.038 1.975 13.340 1.00 12.09 109 SER A N 1
ATOM 864 C CA . SER A 1 113 ? 29.014 1.671 14.339 1.00 12.99 109 SER A CA 1
ATOM 865 C C . SER A 1 113 ? 27.590 1.614 13.772 1.00 13.89 109 SER A C 1
ATOM 866 O O . SER A 1 113 ? 26.676 1.157 14.461 1.00 14.77 109 SER A O 1
ATOM 869 N N . GLU A 1 114 ? 27.421 2.039 12.520 1.00 14.37 110 GLU A N 1
ATOM 870 C CA . GLU A 1 114 ? 26.133 2.002 11.840 1.00 15.46 110 GLU A CA 1
ATOM 871 C C . GLU A 1 114 ? 26.027 0.807 10.896 1.00 15.72 110 GLU A C 1
ATOM 872 O O . GLU A 1 114 ? 25.070 0.710 10.128 1.00 16.41 110 GLU A O 1
ATOM 878 N N . SER A 1 115 ? 26.995 -0.105 10.959 1.00 15.84 111 SER A N 1
ATOM 879 C CA . SER A 1 115 ? 27.059 -1.245 10.033 1.00 16.17 111 SER A CA 1
ATOM 880 C C . SER A 1 115 ? 26.112 -2.414 10.400 1.00 17.00 111 SER A C 1
ATOM 881 O O . SER A 1 115 ? 26.141 -3.464 9.757 1.00 17.15 111 SER A O 1
ATOM 884 N N . GLU A 1 116 ? 25.288 -2.249 11.425 1.00 17.77 112 GLU A N 1
ATOM 885 C CA . GLU A 1 116 ? 24.287 -3.254 11.812 1.00 18.91 112 GLU A CA 1
ATOM 886 C C . GLU A 1 116 ? 24.872 -4.462 12.564 1.00 17.88 112 GLU A C 1
ATOM 887 O O . GLU A 1 116 ? 24.148 -5.409 12.883 1.00 18.41 112 GLU A O 1
ATOM 893 N N . TYR A 1 117 ? 26.158 -4.421 12.893 1.00 16.49 113 TYR A N 1
ATOM 894 C CA . TYR A 1 117 ? 26.677 -5.349 13.917 1.00 15.87 113 TYR A CA 1
ATOM 895 C C . TYR A 1 117 ? 26.241 -4.851 15.296 1.00 16.48 113 TYR A C 1
ATOM 896 O O . TYR A 1 117 ? 26.263 -5.602 16.280 1.00 16.77 113 TYR A O 1
ATOM 905 N N . GLY A 1 118 ? 25.817 -3.587 15.377 1.00 16.78 114 GLY A N 1
ATOM 906 C CA . GLY A 1 118 ? 25.316 -3.041 16.625 1.00 17.66 114 GLY A CA 1
ATOM 907 C C . GLY A 1 118 ? 26.370 -3.101 17.708 1.00 17.68 114 GLY A C 1
ATOM 908 O O . GLY A 1 118 ? 27.528 -2.720 17.494 1.00 17.36 114 GLY A O 1
ATOM 909 N N . THR A 1 119 ? 26.001 -3.616 18.867 1.00 18.50 115 THR A N 1
ATOM 910 C CA . THR A 1 119 ? 26.948 -3.739 19.970 1.00 18.65 115 THR A CA 1
ATOM 911 C C . THR A 1 119 ? 27.909 -4.939 19.822 1.00 17.94 115 THR A C 1
ATOM 912 O O . THR A 1 119 ? 28.797 -5.126 20.664 1.00 18.19 115 THR A O 1
ATOM 916 N N . ASP A 1 120 ? 27.743 -5.759 18.781 1.00 17.06 116 ASP A N 1
ATOM 917 C CA . ASP A 1 120 ? 28.552 -6.971 18.637 1.00 16.44 116 ASP A CA 1
ATOM 918 C C . ASP A 1 120 ? 29.806 -6.644 17.828 1.00 15.37 116 ASP A C 1
ATOM 919 O O . ASP A 1 120 ? 29.933 -6.964 16.639 1.00 14.38 116 ASP A O 1
ATOM 924 N N . LEU A 1 121 ? 30.745 -6.025 18.519 1.00 15.18 117 LEU A N 1
ATOM 925 C CA . LEU A 1 121 ? 32.014 -5.610 17.947 1.00 14.62 117 LEU A CA 1
ATOM 926 C C . LEU A 1 121 ? 32.825 -6.805 17.451 1.00 13.93 117 LEU A C 1
ATOM 927 O O . LEU A 1 121 ? 33.524 -6.722 16.443 1.00 13.00 117 LEU A O 1
ATOM 932 N N . ASP A 1 122 ? 32.721 -7.925 18.162 1.00 14.18 118 ASP A N 1
ATOM 933 C CA . ASP A 1 122 ? 33.439 -9.114 17.747 1.00 14.08 118 ASP A CA 1
ATOM 934 C C . ASP A 1 122 ? 32.927 -9.655 16.411 1.00 13.02 118 ASP A C 1
ATOM 935 O O . ASP A 1 122 ? 33.712 -10.104 15.597 1.00 12.50 118 ASP A O 1
ATOM 940 N N . ALA A 1 123 ? 31.621 -9.578 16.172 1.00 12.61 119 ALA A N 1
ATOM 941 C CA . ALA A 1 123 ? 31.084 -9.994 14.882 1.00 12.06 119 ALA A CA 1
ATOM 942 C C . ALA A 1 123 ? 31.590 -9.091 13.787 1.00 11.21 119 ALA A C 1
ATOM 943 O O . ALA A 1 123 ? 31.877 -9.548 12.683 1.00 10.80 119 ALA A O 1
ATOM 945 N N . ALA A 1 124 ? 31.671 -7.793 14.079 1.00 10.83 120 ALA A N 1
ATOM 946 C CA . ALA A 1 124 ? 32.252 -6.840 13.102 1.00 10.34 120 ALA A CA 1
ATOM 947 C C . ALA A 1 124 ? 33.702 -7.178 12.732 1.00 9.99 120 ALA A C 1
ATOM 948 O O . ALA A 1 124 ? 34.104 -7.088 11.559 1.00 9.70 120 ALA A O 1
ATOM 950 N N . ALA A 1 125 ? 34.488 -7.587 13.707 1.00 10.11 121 ALA A N 1
ATOM 951 C CA . ALA A 1 125 ? 35.872 -7.981 13.464 1.00 9.92 121 ALA A CA 1
ATOM 952 C C . ALA A 1 125 ? 35.950 -9.268 12.635 1.00 9.93 121 ALA A C 1
ATOM 953 O O . ALA A 1 125 ? 36.754 -9.359 11.708 1.00 9.71 121 ALA A O 1
ATOM 955 N N . LEU A 1 126 ? 35.076 -10.238 12.921 1.00 10.25 122 LEU A N 1
ATOM 956 C CA . LEU A 1 126 ? 34.983 -11.467 12.106 1.00 10.36 122 LEU A CA 1
ATOM 957 C C . LEU A 1 126 ? 34.663 -11.114 10.677 1.00 10.13 122 LEU A C 1
ATOM 958 O O . LEU A 1 126 ? 35.201 -11.725 9.737 1.00 10.10 122 LEU A O 1
ATOM 963 N N . ALA A 1 127 ? 33.744 -10.168 10.493 1.00 10.07 123 ALA A N 1
ATOM 964 C CA . ALA A 1 127 ? 33.389 -9.745 9.140 1.00 9.94 123 ALA A CA 1
ATOM 965 C C . ALA A 1 127 ? 34.590 -9.186 8.393 1.00 9.59 123 ALA A C 1
ATOM 966 O O . ALA A 1 127 ? 34.769 -9.460 7.194 1.00 9.58 123 ALA A O 1
ATOM 968 N N . TYR A 1 128 ? 35.430 -8.405 9.056 1.00 9.39 124 TYR A N 1
ATOM 969 C CA . TYR A 1 128 ? 36.619 -7.890 8.378 1.00 9.13 124 TYR A CA 1
ATOM 970 C C . TYR A 1 128 ? 37.630 -8.987 8.110 1.00 9.22 124 TYR A C 1
ATOM 971 O O . TYR A 1 128 ? 38.292 -8.985 7.067 1.00 9.17 124 TYR A O 1
ATOM 980 N N . GLU A 1 129 ? 37.707 -9.976 8.984 1.00 9.45 125 GLU A N 1
ATOM 981 C CA . GLU A 1 129 ? 38.523 -11.147 8.694 1.00 9.65 125 GLU A CA 1
ATOM 982 C C . GLU A 1 129 ? 38.035 -11.881 7.450 1.00 9.80 125 GLU A C 1
ATOM 983 O O . GLU A 1 129 ? 38.848 -12.355 6.651 1.00 9.91 125 GLU A O 1
ATOM 989 N N . GLN A 1 130 ? 36.718 -11.987 7.298 1.00 9.90 126 GLN A N 1
ATOM 990 C CA . GLN A 1 130 ? 36.146 -12.604 6.103 1.00 10.13 126 GLN A CA 1
ATOM 991 C C . GLN A 1 130 ? 36.521 -11.828 4.864 1.00 9.98 126 GLN A C 1
ATOM 992 O O . GLN A 1 130 ? 36.847 -12.410 3.844 1.00 10.20 126 GLN A O 1
ATOM 998 N N . LEU A 1 131 ? 36.475 -10.500 4.976 1.00 9.66 127 LEU A N 1
ATOM 999 C CA . LEU A 1 131 ? 36.874 -9.634 3.870 1.00 9.54 127 LEU A CA 1
ATOM 1000 C C . LEU A 1 131 ? 38.342 -9.836 3.495 1.00 9.53 127 LEU A C 1
ATOM 1001 O O . LEU A 1 131 ? 38.673 -9.897 2.305 1.00 9.70 127 LEU A O 1
ATOM 1006 N 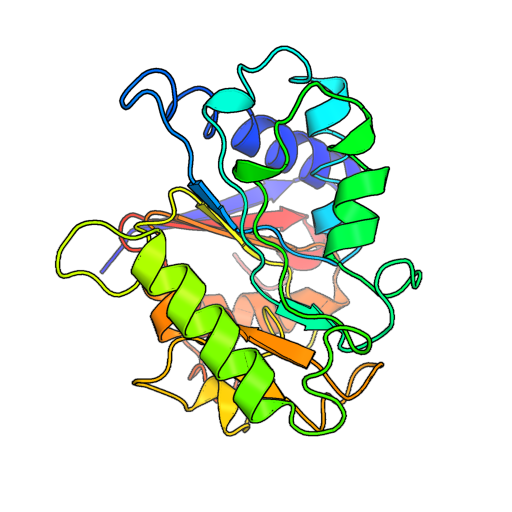N . LEU A 1 132 ? 39.219 -9.949 4.483 1.00 9.44 128 LEU A N 1
ATOM 1007 C CA . LEU A 1 132 ? 40.643 -10.189 4.192 1.00 9.54 128 LEU A CA 1
ATOM 1008 C C . LEU A 1 132 ? 40.827 -11.503 3.427 1.00 9.95 128 LEU A C 1
ATOM 1009 O O . LEU A 1 132 ? 41.588 -11.565 2.455 1.00 10.15 128 LEU A O 1
ATOM 1014 N N . ALA A 1 133 ? 40.125 -12.551 3.845 1.00 10.16 129 ALA A N 1
ATOM 1015 C CA . ALA A 1 133 ? 40.222 -13.830 3.166 1.00 10.63 129 ALA A CA 1
ATOM 1016 C C . ALA A 1 133 ? 39.654 -13.751 1.745 1.00 10.83 129 ALA A C 1
ATOM 1017 O O . ALA A 1 133 ? 40.249 -14.278 0.804 1.00 11.21 129 ALA A O 1
ATOM 1019 N N . ALA A 1 134 ? 38.505 -13.091 1.573 1.00 10.66 130 ALA A N 1
ATOM 1020 C CA . ALA A 1 134 ? 37.920 -12.967 0.224 1.00 10.94 130 ALA A CA 1
ATOM 1021 C C . ALA A 1 134 ? 38.816 -12.214 -0.748 1.00 10.99 130 ALA A C 1
ATOM 1022 O O . ALA A 1 134 ? 38.786 -12.497 -1.955 1.00 11.37 130 ALA A O 1
ATOM 1024 N N . ASN A 1 135 ? 39.621 -11.282 -0.238 1.00 10.79 131 ASN A N 1
ATOM 1025 C CA . ASN A 1 135 ? 40.515 -10.468 -1.057 1.00 11.00 131 ASN A CA 1
ATOM 1026 C C . ASN A 1 135 ? 41.954 -10.999 -1.145 1.00 11.41 131 ASN A C 1
ATOM 1027 O O . ASN A 1 135 ? 42.839 -10.320 -1.688 1.00 11.70 131 ASN A O 1
ATOM 1032 N N . ALA A 1 136 ? 42.162 -12.209 -0.623 1.00 11.84 132 ALA A N 1
ATOM 1033 C CA . ALA A 1 136 ? 43.477 -12.843 -0.603 1.00 12.47 132 ALA A CA 1
ATOM 1034 C C . ALA A 1 136 ? 43.619 -13.756 -1.803 1.00 13.54 132 ALA A C 1
ATOM 1035 O O . ALA A 1 136 ? 42.647 -14.016 -2.521 1.00 13.72 132 ALA A O 1
ATOM 1037 N N . GLU A 1 137 ? 44.831 -14.258 -2.011 1.00 14.46 133 GLU A N 1
ATOM 1038 C CA . GLU A 1 137 ? 45.040 -15.295 -3.004 1.00 15.83 133 GLU A CA 1
ATOM 1039 C C . GLU A 1 137 ? 44.358 -16.583 -2.566 1.00 16.01 133 GLU A C 1
ATOM 1040 O O . GLU A 1 137 ? 44.124 -16.787 -1.387 1.00 15.44 133 GLU A O 1
ATOM 1046 N N . PRO A 1 138 ? 44.052 -17.463 -3.525 1.00 16.90 134 PRO A N 1
ATOM 1047 C CA . PRO A 1 138 ? 43.415 -18.730 -3.195 1.00 17.41 134 PRO A CA 1
ATOM 1048 C C . PRO A 1 138 ? 44.178 -19.510 -2.135 1.00 17.69 134 PRO A C 1
ATOM 1049 O O . PRO A 1 138 ? 45.399 -19.648 -2.220 1.00 18.25 134 PRO A O 1
ATOM 1053 N N . GLY A 1 139 ? 43.459 -19.993 -1.135 1.00 17.56 135 GLY A N 1
ATOM 1054 C CA . GLY A 1 139 ? 44.078 -20.744 -0.056 1.00 17.91 135 GLY A CA 1
ATOM 1055 C C . GLY A 1 139 ? 44.812 -19.923 0.996 1.00 17.61 135 GLY A C 1
ATOM 1056 O O . GLY A 1 139 ? 45.414 -20.491 1.885 1.00 17.91 135 GLY A O 1
ATOM 1057 N N . GLN A 1 140 ? 44.778 -18.592 0.889 1.00 17.12 136 GLN A N 1
ATOM 1058 C CA . GLN A 1 140 ? 45.412 -17.694 1.873 1.00 17.10 136 GLN A CA 1
ATOM 1059 C C . GLN A 1 140 ? 44.332 -16.934 2.620 1.00 16.17 136 GLN A C 1
ATOM 1060 O O . GLN A 1 140 ? 43.266 -16.681 2.083 1.00 16.15 136 GLN A O 1
ATOM 1066 N N . ASP A 1 141 ? 44.577 -16.560 3.867 1.00 15.49 137 ASP A N 1
ATOM 1067 C CA . ASP A 1 141 ? 43.528 -15.854 4.591 1.00 14.86 137 ASP A CA 1
ATOM 1068 C C . ASP A 1 141 ? 43.790 -14.367 4.726 1.00 13.39 137 ASP A C 1
ATOM 1069 O O . ASP A 1 141 ? 43.025 -13.666 5.359 1.00 12.90 137 ASP A O 1
ATOM 1074 N N . CYS A 1 142 ? 44.829 -13.860 4.071 1.00 13.32 138 CYS A N 1
ATOM 1075 C CA . CYS A 1 142 ? 45.104 -12.429 4.132 1.00 12.25 138 CYS A CA 1
ATOM 1076 C C . CYS A 1 142 ? 45.820 -12.010 2.852 1.00 12.00 138 CYS A C 1
ATOM 1077 O O . CYS A 1 142 ? 46.684 -12.736 2.376 1.00 12.49 138 CYS A O 1
ATOM 1080 N N . PRO A 1 143 ? 45.522 -10.804 2.316 1.00 11.36 139 PRO A N 1
ATOM 1081 C CA . PRO A 1 143 ? 46.321 -10.300 1.201 1.00 11.34 139 PRO A CA 1
ATOM 1082 C C . PRO A 1 143 ? 47.785 -10.138 1.592 1.00 11.12 139 PRO A C 1
ATOM 1083 O O . PRO A 1 143 ? 48.080 -9.876 2.756 1.00 10.76 139 PRO A O 1
ATOM 1087 N N . ALA A 1 144 ? 48.684 -10.299 0.624 1.00 11.40 140 ALA A N 1
ATOM 1088 C CA . ALA A 1 144 ? 50.108 -10.056 0.847 1.00 11.36 140 ALA A CA 1
ATOM 1089 C C . ALA A 1 144 ? 50.321 -8.563 0.718 1.00 11.00 140 ALA A C 1
ATOM 1090 O O . ALA A 1 144 ? 50.809 -8.109 -0.302 1.00 11.22 140 ALA A O 1
ATOM 1092 N N . PHE A 1 145 ? 49.960 -7.808 1.748 1.00 10.53 141 PHE A N 1
ATOM 1093 C CA . PHE A 1 145 ? 49.998 -6.350 1.630 1.00 10.26 141 PHE A CA 1
ATOM 1094 C C . PHE A 1 145 ? 51.370 -5.895 1.158 1.00 10.41 141 PHE A C 1
ATOM 1095 O O . PHE A 1 145 ? 52.375 -6.361 1.655 1.00 10.46 141 PHE A O 1
ATOM 1103 N N . ASP A 1 146 ? 51.427 -4.985 0.190 1.00 10.53 142 ASP A N 1
ATOM 1104 C CA . ASP A 1 146 ? 52.727 -4.473 -0.228 1.00 10.71 142 ASP A CA 1
ATOM 1105 C C . ASP A 1 146 ? 53.351 -3.581 0.860 1.00 10.37 142 ASP A C 1
ATOM 1106 O O . ASP A 1 146 ? 54.552 -3.682 1.144 1.00 10.46 142 ASP A O 1
ATOM 1111 N N . VAL A 1 147 ? 52.553 -2.690 1.421 1.00 10.06 143 VAL A N 1
ATOM 1112 C CA . VAL A 1 147 ? 53.002 -1.804 2.505 1.00 9.80 143 VAL A CA 1
ATOM 1113 C C . VAL A 1 147 ? 51.882 -1.693 3.518 1.00 9.49 143 VAL A C 1
ATOM 1114 O O . VAL A 1 147 ? 50.735 -1.440 3.138 1.00 9.48 143 VAL A O 1
ATOM 1118 N N . HIS A 1 148 ? 52.193 -1.904 4.799 1.00 9.30 144 HIS A N 1
ATOM 1119 C CA . HIS A 1 148 ? 51.319 -1.532 5.931 1.00 9.06 144 HIS A CA 1
ATOM 1120 C C . HIS A 1 148 ? 51.898 -0.328 6.599 1.00 9.02 144 HIS A C 1
ATOM 1121 O O . HIS A 1 148 ? 53.001 -0.375 7.157 1.00 9.04 144 HIS A O 1
ATOM 1128 N N . LEU A 1 149 ? 51.190 0.787 6.491 1.00 9.03 145 LEU A N 1
ATOM 1129 C CA . LEU A 1 149 ? 51.582 2.028 7.168 1.00 9.07 145 LEU A CA 1
ATOM 1130 C C . LEU A 1 149 ? 51.168 1.948 8.623 1.00 8.95 145 LEU A C 1
ATOM 1131 O O . LEU A 1 149 ? 50.091 1.412 8.930 1.00 8.85 145 LEU A O 1
ATOM 1136 N N . LEU A 1 150 ? 51.978 2.519 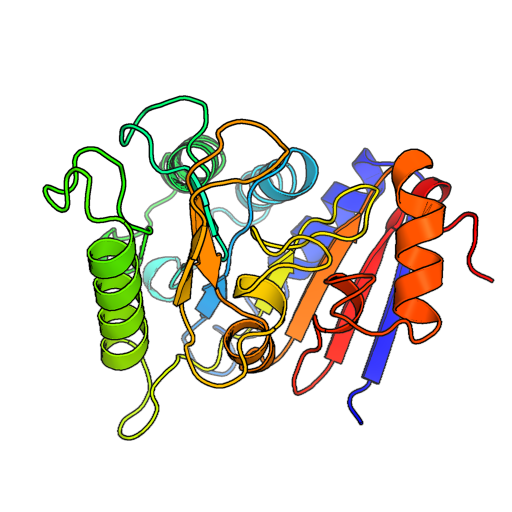9.505 1.00 9.01 146 LEU A N 1
ATOM 1137 C CA . LEU A 1 150 ? 51.667 2.573 10.939 1.00 8.99 146 LEU A CA 1
ATOM 1138 C C . LEU A 1 150 ? 52.087 3.898 11.541 1.00 9.21 146 LEU A C 1
ATOM 1139 O O . LEU A 1 150 ? 53.141 4.457 11.220 1.00 9.35 146 LEU A O 1
ATOM 1144 N N . GLY A 1 151 ? 51.248 4.398 12.429 1.00 9.50 147 GLY A N 1
ATOM 1145 C CA . GLY A 1 151 ? 51.673 5.349 13.421 1.00 9.93 147 GLY A CA 1
ATOM 1146 C C . GLY A 1 151 ? 52.005 4.607 14.696 1.00 10.08 147 GLY A C 1
ATOM 1147 O O . GLY A 1 151 ? 51.751 3.408 14.840 1.00 9.95 147 GLY A O 1
ATOM 1148 N N . MET A 1 152 ? 52.584 5.319 15.651 1.00 10.39 148 MET A N 1
ATOM 1149 C CA . MET A 1 152 ? 52.905 4.727 16.920 1.00 10.51 148 MET A CA 1
ATOM 1150 C C . MET A 1 152 ? 52.679 5.737 18.017 1.00 10.96 148 MET A C 1
ATOM 1151 O O . MET A 1 152 ? 53.069 6.906 17.902 1.00 11.23 148 MET A O 1
ATOM 1156 N N . GLY A 1 153 ? 52.023 5.292 19.078 1.00 11.07 149 GLY A N 1
ATOM 1157 C CA . GLY A 1 153 ? 51.823 6.119 20.247 1.00 11.64 149 GLY A CA 1
ATOM 1158 C C . GLY A 1 153 ? 53.029 6.166 21.154 1.00 12.00 149 GLY A C 1
ATOM 1159 O O . GLY A 1 153 ? 54.002 5.442 20.967 1.00 11.65 149 GLY A O 1
ATOM 1160 N N . GLY A 1 154 ? 52.960 7.007 22.178 1.00 12.73 150 GLY A N 1
ATOM 1161 C CA . GLY A 1 154 ? 54.082 7.187 23.090 1.00 13.33 150 GLY A CA 1
ATOM 1162 C C . GLY A 1 154 ? 54.391 5.986 23.958 1.00 13.55 150 GLY A C 1
ATOM 1163 O O . GLY A 1 154 ? 55.449 5.912 24.565 1.00 14.08 150 GLY A O 1
ATOM 1164 N N . GLU A 1 155 ? 53.435 5.071 24.062 1.00 13.58 151 GLU A N 1
ATOM 1165 C CA . GLU A 1 155 ? 53.619 3.820 24.766 1.00 13.78 151 GLU A CA 1
ATOM 1166 C C . GLU A 1 155 ? 53.911 2.683 23.789 1.00 12.92 151 GLU A C 1
ATOM 1167 O O . GLU A 1 155 ? 53.977 1.521 24.190 1.00 13.26 151 GLU A O 1
ATOM 1173 N N . GLY A 1 156 ? 54.116 3.013 22.512 1.00 12.20 152 GLY A N 1
ATOM 1174 C CA . GLY A 1 156 ? 54.412 2.008 21.509 1.00 11.50 152 GLY A CA 1
ATOM 1175 C C . GLY A 1 156 ? 53.230 1.305 20.884 1.00 10.94 152 GLY A C 1
ATOM 1176 O O . GLY A 1 156 ? 53.409 0.337 20.153 1.00 10.59 152 GLY A O 1
ATOM 1177 N N . HIS A 1 157 ? 52.018 1.784 21.114 1.00 10.78 153 HIS A N 1
ATOM 1178 C CA . HIS A 1 157 ? 50.868 1.124 20.512 1.00 10.46 153 HIS A CA 1
ATOM 1179 C C . HIS A 1 157 ? 50.902 1.350 19.022 1.00 9.99 153 HIS A C 1
ATOM 1180 O O . HIS A 1 157 ? 51.392 2.386 18.550 1.00 9.98 153 HIS A O 1
ATOM 1187 N N . ILE A 1 158 ? 50.384 0.389 18.270 1.00 9.64 154 ILE A N 1
ATOM 1188 C CA . ILE A 1 158 ? 50.234 0.493 16.808 1.00 9.33 154 ILE A CA 1
ATOM 1189 C C . ILE A 1 158 ? 48.857 -0.041 16.461 1.00 9.18 154 ILE A C 1
ATOM 1190 O O . ILE A 1 158 ? 48.334 -0.858 17.217 1.00 9.27 154 ILE A O 1
ATOM 1195 N N . ASN A 1 159 ? 48.290 0.350 15.312 1.00 9.05 155 ASN A N 1
ATOM 1196 C CA . ASN A 1 159 ? 46.865 0.039 15.027 1.00 9.04 155 ASN A CA 1
ATOM 1197 C C . ASN A 1 159 ? 46.078 0.319 16.318 1.00 9.29 155 ASN A C 1
ATOM 1198 O O . ASN A 1 159 ? 46.252 1.415 16.889 1.00 9.74 155 ASN A O 1
ATOM 1203 N N . SER A 1 160 ? 45.219 -0.600 16.800 1.00 9.37 156 SER A N 1
ATOM 1204 C CA . SER A 1 160 ? 44.664 -0.438 18.172 1.00 9.69 156 SER A CA 1
ATOM 1205 C C . SER A 1 160 ? 45.128 -1.554 19.115 1.00 9.80 156 SER A C 1
ATOM 1206 O O . SER A 1 160 ? 44.364 -2.054 19.952 1.00 10.07 156 SER A O 1
ATOM 1209 N N . LEU A 1 161 ? 46.407 -1.882 18.992 1.00 9.68 157 LEU A N 1
ATOM 1210 C CA . LEU A 1 161 ? 47.105 -2.883 19.808 1.00 9.84 157 LEU A CA 1
ATOM 1211 C C . LEU A 1 161 ? 47.861 -2.177 20.929 1.00 10.08 157 LEU A C 1
ATOM 1212 O O . LEU A 1 161 ? 48.915 -1.575 20.700 1.00 9.99 157 LEU A O 1
ATOM 1217 N N . PHE A 1 162 ? 47.309 -2.235 22.142 1.00 10.45 158 PHE A N 1
ATOM 1218 C CA . PHE A 1 162 ? 47.918 -1.588 23.310 1.00 10.79 158 PHE A CA 1
ATOM 1219 C C . PHE A 1 162 ? 48.692 -2.579 24.186 1.00 11.06 158 PHE A C 1
ATOM 1220 O O . PHE A 1 162 ? 48.451 -3.777 24.133 1.00 11.08 158 PHE A O 1
ATOM 1228 N N . PRO A 1 163 ? 49.644 -2.081 24.993 1.00 11.32 159 PRO A N 1
ATOM 1229 C CA . PRO A 1 163 ? 50.411 -2.970 25.872 1.00 11.66 159 PRO A CA 1
ATOM 1230 C C . PRO A 1 163 ? 49.527 -3.830 26.784 1.00 12.15 159 PRO A C 1
ATOM 1231 O O . PRO A 1 163 ? 48.501 -3.362 27.282 1.00 12.46 159 PRO A O 1
ATOM 1235 N N . HIS A 1 164 ? 49.920 -5.085 26.986 1.00 12.39 160 HIS A N 1
ATOM 1236 C C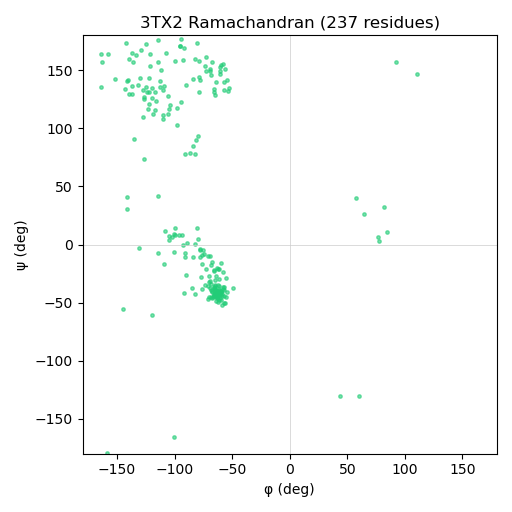A . HIS A 1 164 ? 49.263 -5.971 27.954 1.00 12.99 160 HIS A CA 1
ATOM 1237 C C . HIS A 1 164 ? 47.797 -6.161 27.697 1.00 13.10 160 HIS A C 1
ATOM 1238 O O . HIS A 1 164 ? 46.993 -6.192 28.626 1.00 13.79 160 HIS A O 1
ATOM 1245 N N . THR A 1 165 ? 47.448 -6.279 26.415 1.00 12.76 161 THR A N 1
ATOM 1246 C CA . THR A 1 165 ? 46.057 -6.522 26.007 1.00 12.88 161 THR A CA 1
ATOM 1247 C C . THR A 1 165 ? 45.903 -7.874 25.353 1.00 13.01 161 THR A C 1
ATOM 1248 O O . THR A 1 165 ? 46.867 -8.446 24.852 1.00 12.84 161 THR A O 1
ATOM 1252 N N . ASP A 1 166 ? 44.683 -8.400 25.364 1.00 13.50 162 ASP A N 1
ATOM 1253 C CA . ASP A 1 166 ? 44.405 -9.591 24.565 1.00 13.79 162 ASP A CA 1
ATOM 1254 C C . ASP A 1 166 ? 44.704 -9.383 23.091 1.00 12.98 162 ASP A C 1
ATOM 1255 O O . ASP A 1 166 ? 45.190 -10.301 22.447 1.00 12.82 162 ASP A O 1
ATOM 1260 N N . ALA A 1 167 ? 44.420 -8.205 22.543 1.00 12.43 163 ALA A N 1
ATOM 1261 C CA . ALA A 1 167 ? 44.653 -7.965 21.121 1.00 11.92 163 ALA A CA 1
ATOM 1262 C C . ALA A 1 167 ? 46.122 -8.127 20.759 1.00 11.73 163 ALA A C 1
ATOM 1263 O O . ALA A 1 167 ? 46.439 -8.750 19.768 1.00 11.44 163 ALA A O 1
ATOM 1265 N N . VAL A 1 168 ? 47.024 -7.561 21.544 1.00 11.74 164 VAL A N 1
ATOM 1266 C CA . VAL A 1 168 ? 48.454 -7.675 21.217 1.00 11.75 164 VAL A CA 1
ATOM 1267 C C . VAL A 1 168 ? 48.992 -9.084 21.481 1.00 12.33 164 VAL A C 1
ATOM 1268 O O . VAL A 1 168 ? 49.998 -9.446 20.912 1.00 12.32 164 VAL A O 1
ATOM 1272 N N . LYS A 1 169 ? 48.315 -9.866 22.337 1.00 13.13 165 LYS A N 1
ATOM 1273 C CA . LYS A 1 169 ? 48.689 -11.251 22.624 1.00 14.06 165 LYS A CA 1
ATOM 1274 C C . LYS A 1 169 ? 48.140 -12.238 21.595 1.00 14.56 165 LYS A C 1
ATOM 1275 O O . LYS A 1 169 ? 48.545 -13.391 21.585 1.00 15.33 165 LYS A O 1
ATOM 1281 N N . GLU A 1 170 ? 47.243 -11.799 20.722 1.00 14.88 166 GLU A N 1
ATOM 1282 C CA . GLU A 1 170 ? 46.627 -12.709 19.775 1.00 15.57 166 GLU A CA 1
ATOM 1283 C C . GLU A 1 170 ? 47.664 -13.237 18.782 1.00 15.90 166 GLU A C 1
ATOM 1284 O O . GLU A 1 170 ? 48.425 -12.455 18.213 1.00 15.69 166 GLU A O 1
ATOM 1290 N N . THR A 1 171 ? 47.695 -14.561 18.579 1.00 17.08 167 THR A N 1
ATOM 1291 C CA . THR A 1 171 ? 48.657 -15.182 17.650 1.00 17.71 167 THR A CA 1
ATOM 1292 C C . THR A 1 171 ? 48.027 -15.842 16.418 1.00 18.07 167 THR A C 1
ATOM 1293 O O . THR A 1 171 ? 48.745 -16.273 15.525 1.00 18.70 167 THR A O 1
ATOM 1297 N N . GLN A 1 172 ? 46.703 -15.922 16.390 1.00 18.28 168 GLN A N 1
ATOM 1298 C CA . GLN A 1 172 ? 45.976 -16.665 15.364 1.00 18.92 168 GLN A CA 1
ATOM 1299 C C . GLN A 1 172 ? 45.041 -15.748 14.568 1.00 17.48 168 GLN A C 1
ATOM 1300 O O . GLN A 1 172 ? 45.207 -15.601 13.352 1.00 17.86 168 GLN A O 1
ATOM 1306 N N . ARG A 1 173 ? 44.091 -15.126 15.265 1.00 16.34 169 ARG A N 1
ATOM 1307 C CA . ARG A 1 173 ? 43.137 -14.195 14.655 1.00 15.20 169 ARG A CA 1
ATOM 1308 C C . ARG A 1 173 ? 43.865 -13.054 13.961 1.00 13.60 169 ARG A C 1
ATOM 1309 O O . ARG A 1 173 ? 44.878 -12.573 14.453 1.00 13.09 169 ARG A O 1
ATOM 1317 N N . LEU A 1 174 ? 43.360 -12.655 12.796 1.00 12.35 170 LEU A N 1
ATOM 1318 C CA . LEU A 1 174 ? 43.894 -11.525 12.063 1.00 11.39 170 LEU A CA 1
ATOM 1319 C C . LEU A 1 174 ? 43.238 -10.182 12.416 1.00 10.56 170 LEU A C 1
ATOM 1320 O O . LEU A 1 174 ? 43.850 -9.136 12.194 1.00 10.01 170 LEU A O 1
ATOM 1325 N N . VAL A 1 175 ? 41.992 -10.206 12.870 1.00 10.35 171 VAL A N 1
ATOM 1326 C CA . VAL A 1 175 ? 41.274 -8.981 13.218 1.00 10.04 171 VAL A CA 1
ATOM 1327 C C . VAL A 1 175 ? 40.538 -9.256 14.515 1.00 10.26 171 VAL A C 1
ATOM 1328 O O . VAL A 1 175 ? 39.909 -10.317 14.657 1.00 10.60 171 VAL A O 1
ATOM 1332 N N . VAL A 1 176 ? 40.570 -8.312 15.450 1.00 10.17 172 VAL A N 1
ATOM 1333 C CA . VAL A 1 176 ? 39.835 -8.447 16.705 1.00 10.49 172 VAL A CA 1
ATOM 1334 C C . VAL A 1 176 ? 39.206 -7.121 17.083 1.00 10.47 172 VAL A C 1
ATOM 1335 O O . VAL A 1 176 ? 39.629 -6.074 16.608 1.00 10.16 172 VAL A O 1
ATOM 1339 N N . ALA A 1 177 ? 38.195 -7.199 17.942 1.00 10.94 173 ALA A N 1
ATOM 1340 C CA . ALA A 1 177 ? 37.564 -6.040 18.543 1.00 11.25 173 ALA A CA 1
ATOM 1341 C C . ALA A 1 177 ? 38.340 -5.601 19.760 1.00 11.57 173 ALA A C 1
ATOM 1342 O O . ALA A 1 177 ? 38.839 -6.426 20.498 1.00 12.10 173 ALA A O 1
ATOM 1344 N N . VAL A 1 178 ? 38.430 -4.294 19.959 1.00 11.64 174 VAL A N 1
ATOM 1345 C CA . VAL A 1 178 ? 39.044 -3.701 21.145 1.00 11.98 174 VAL A CA 1
ATOM 1346 C C . VAL A 1 178 ? 37.950 -2.892 21.831 1.00 12.64 174 VAL A C 1
ATOM 1347 O O . VAL A 1 178 ? 37.503 -1.889 21.310 1.00 12.51 174 VAL A O 1
ATOM 1351 N N . PRO A 1 179 ? 37.518 -3.325 23.028 1.00 13.49 175 PRO A N 1
ATOM 1352 C CA . PRO A 1 179 ? 36.421 -2.647 23.681 1.00 14.28 175 PRO A CA 1
ATOM 1353 C C . PRO A 1 179 ? 36.901 -1.523 24.619 1.00 14.75 175 PRO A C 1
ATOM 1354 O O . PRO A 1 179 ? 36.093 -0.701 25.038 1.00 16.04 175 PRO A O 1
ATOM 1358 N N . ASP A 1 180 ? 38.204 -1.447 24.886 1.00 14.75 176 ASP A N 1
ATOM 1359 C CA . ASP A 1 180 ? 38.721 -0.675 26.020 1.00 15.34 176 ASP A CA 1
ATOM 1360 C C . ASP A 1 180 ? 40.022 0.080 25.739 1.00 14.84 176 ASP A C 1
ATOM 1361 O O . ASP A 1 180 ? 40.907 0.147 26.594 1.00 15.05 176 ASP A O 1
ATOM 1366 N N . SER A 1 181 ? 40.140 0.678 24.557 1.00 14.12 177 SER A N 1
ATOM 1367 C CA . SER A 1 181 ? 41.319 1.494 24.260 1.00 13.91 177 SER A CA 1
ATOM 1368 C C . SER A 1 181 ? 41.442 2.611 25.312 1.00 14.53 177 SER A C 1
ATOM 1369 O O . SER A 1 181 ? 40.457 3.284 25.600 1.00 15.29 177 SER A O 1
ATOM 1372 N N . PRO A 1 182 ? 42.650 2.813 25.871 1.00 14.57 178 PRO A N 1
ATOM 1373 C CA . PRO A 1 182 ? 42.855 3.898 26.823 1.00 15.24 178 PRO A CA 1
ATOM 1374 C C . PRO A 1 182 ? 42.988 5.274 26.166 1.00 15.33 178 PRO A C 1
ATOM 1375 O O . PRO A 1 182 ? 43.087 6.277 26.877 1.00 16.16 178 PRO A O 1
ATOM 1379 N N . LYS A 1 183 ? 43.009 5.310 24.839 1.00 14.90 179 LYS A N 1
ATOM 1380 C CA . LYS A 1 183 ? 42.974 6.551 24.061 1.00 15.06 179 LYS A CA 1
ATOM 1381 C C . LYS A 1 183 ? 41.601 6.624 23.390 1.00 15.09 179 LYS A C 1
ATOM 1382 O O . LYS A 1 183 ? 41.127 5.626 22.836 1.00 14.76 179 LYS A O 1
ATOM 1384 N N . PRO A 1 184 ? 40.963 7.811 23.413 1.00 15.64 180 PRO A N 1
ATOM 1385 C CA . PRO A 1 184 ? 39.582 7.857 22.942 1.00 15.78 180 PRO A CA 1
ATOM 1386 C C . PRO A 1 184 ? 39.481 7.723 21.433 1.00 15.16 180 PRO A C 1
ATOM 1387 O O . PRO A 1 184 ? 40.399 8.124 20.733 1.00 15.20 180 PRO A O 1
ATOM 1391 N N . PRO A 1 185 ? 38.382 7.138 20.937 1.00 14.82 181 PRO A N 1
ATOM 1392 C CA . 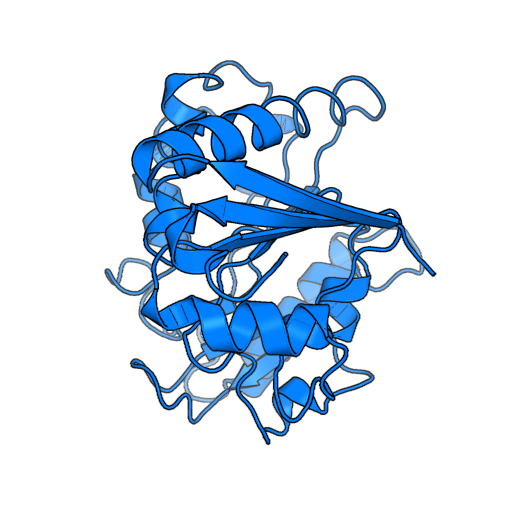PRO A 1 185 ? 37.282 6.473 21.636 1.00 15.04 181 PRO A CA 1
ATOM 1393 C C . PRO A 1 185 ? 37.667 5.053 22.063 1.00 14.56 181 PRO A C 1
ATOM 1394 O O . PRO A 1 185 ? 38.609 4.477 21.495 1.00 13.87 181 PRO A O 1
ATOM 1398 N N . PRO A 1 186 ? 36.972 4.492 23.067 1.00 14.82 18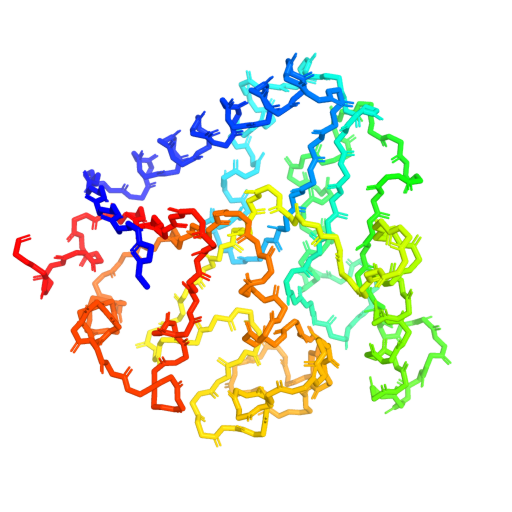2 PRO A N 1
ATOM 1399 C CA . PRO A 1 186 ? 37.361 3.163 23.581 1.00 14.57 182 PRO A CA 1
ATOM 1400 C C . PRO A 1 186 ? 37.213 2.008 22.596 1.00 13.84 182 PRO A C 1
ATOM 1401 O O . PRO A 1 186 ? 38.025 1.102 22.620 1.00 13.46 182 PRO A O 1
ATOM 1405 N N . GLN A 1 187 ? 36.199 2.038 21.735 1.00 13.62 183 GLN A N 1
ATOM 1406 C CA . GLN A 1 187 ? 35.924 0.901 20.849 1.00 13.10 183 GLN A CA 1
ATOM 1407 C C . GLN A 1 187 ? 36.554 1.018 19.468 1.00 12.16 183 GLN A C 1
ATOM 1408 O O . GLN A 1 187 ? 36.333 1.988 18.755 1.00 12.03 183 GLN A O 1
ATOM 1414 N N . ARG A 1 188 ? 37.372 0.026 19.134 1.00 11.43 184 ARG A N 1
ATOM 1415 C CA . ARG A 1 188 ? 37.988 -0.072 17.824 1.00 10.80 184 ARG A CA 1
ATOM 1416 C C . ARG A 1 188 ? 37.951 -1.493 17.281 1.00 10.45 184 ARG A C 1
ATOM 1417 O O . ARG A 1 188 ? 37.682 -2.443 17.973 1.00 10.62 184 ARG A O 1
ATOM 1425 N N . ILE A 1 189 ? 38.195 -1.587 15.979 1.00 10.16 185 ILE A N 1
ATOM 1426 C CA . ILE A 1 189 ? 38.489 -2.849 15.283 1.00 9.97 185 ILE A CA 1
ATOM 1427 C C . ILE A 1 189 ? 39.938 -2.751 14.818 1.00 9.66 185 ILE A C 1
ATOM 1428 O O . ILE A 1 189 ? 40.361 -1.701 14.320 1.00 9.54 185 ILE A O 1
ATOM 1433 N N . THR A 1 190 ? 40.713 -3.818 15.004 1.00 9.59 186 THR A N 1
ATOM 1434 C CA . THR A 1 190 ? 42.145 -3.759 14.696 1.00 9.36 186 THR A CA 1
ATOM 1435 C C . THR A 1 190 ? 42.703 -5.008 14.054 1.00 9.31 186 THR A C 1
ATOM 1436 O O . THR A 1 190 ? 42.324 -6.126 14.404 1.00 9.51 186 THR A O 1
ATOM 1440 N N . LEU A 1 191 ? 43.615 -4.808 13.097 1.00 9.13 187 LEU A N 1
ATOM 1441 C CA . LEU A 1 191 ? 44.474 -5.896 12.657 1.00 9.16 187 LEU A CA 1
ATOM 1442 C C . LEU A 1 191 ? 45.424 -6.241 13.824 1.00 9.23 187 LEU A C 1
ATOM 1443 O O . LEU A 1 191 ? 45.815 -5.377 14.609 1.00 9.18 187 LEU A O 1
ATOM 1448 N N . THR A 1 192 ? 45.750 -7.519 13.944 1.00 9.43 188 THR A N 1
ATOM 1449 C CA . THR A 1 192 ? 46.637 -8.037 14.999 1.00 9.60 188 THR A CA 1
ATOM 1450 C C . THR A 1 192 ? 48.076 -8.113 14.486 1.00 9.55 188 THR A C 1
ATOM 1451 O O . THR A 1 192 ? 48.339 -7.872 13.299 1.00 9.42 188 THR A O 1
ATOM 1455 N N . LEU A 1 193 ? 49.012 -8.495 15.348 1.00 9.73 189 LEU A N 1
ATOM 1456 C CA . LEU A 1 193 ? 50.407 -8.663 14.917 1.00 9.77 189 LEU A CA 1
ATOM 1457 C C . LEU A 1 193 ? 50.548 -9.693 13.782 1.00 9.94 189 LEU A C 1
ATOM 1458 O O . LEU A 1 193 ? 51.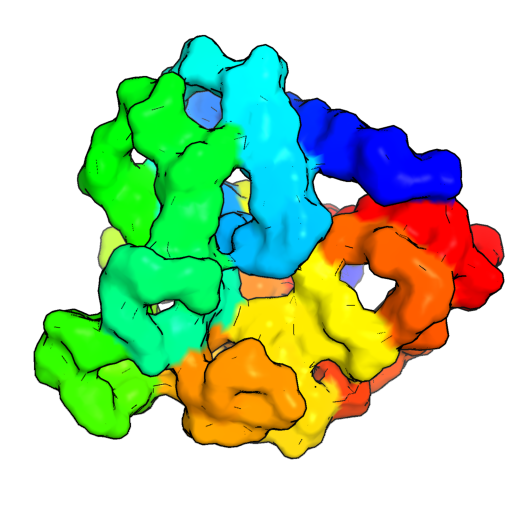263 -9.432 12.837 1.00 9.87 189 LEU A O 1
ATOM 1463 N N . PRO A 1 194 ? 49.869 -10.855 13.876 1.00 10.25 190 PRO A N 1
ATOM 1464 C CA . PRO A 1 194 ? 49.967 -11.765 12.745 1.00 10.49 190 PRO A CA 1
ATOM 1465 C C . PRO A 1 194 ? 49.524 -11.155 11.420 1.00 10.24 190 PRO A C 1
ATOM 1466 O O . PRO A 1 194 ? 50.128 -11.446 10.404 1.00 10.38 190 PRO A O 1
ATOM 1470 N N . ALA A 1 195 ? 48.496 -10.304 11.425 1.00 9.95 191 ALA A N 1
ATOM 1471 C CA . ALA A 1 195 ? 48.062 -9.648 10.181 1.00 9.77 191 ALA A CA 1
ATOM 1472 C C . ALA A 1 195 ? 49.102 -8.652 9.689 1.00 9.57 191 ALA A C 1
ATOM 1473 O O . ALA A 1 195 ? 49.399 -8.612 8.487 1.00 9.63 191 ALA A O 1
ATOM 1475 N N . ILE A 1 196 ? 49.639 -7.838 10.589 1.00 9.38 192 ILE A N 1
ATOM 1476 C CA . ILE A 1 196 ? 50.706 -6.884 10.230 1.00 9.25 192 ILE A CA 1
ATOM 1477 C C . ILE A 1 196 ? 51.860 -7.626 9.571 1.00 9.50 192 ILE A C 1
ATOM 1478 O O . ILE A 1 196 ? 52.386 -7.217 8.531 1.00 9.53 192 ILE A O 1
ATOM 1483 N N . GLN A 1 197 ? 52.161 -8.790 10.140 1.00 9.82 193 GLN A N 1
ATOM 1484 C CA . GLN A 1 197 ? 53.303 -9.591 9.715 1.00 10.33 193 GLN A CA 1
ATOM 1485 C C . GLN A 1 197 ? 53.080 -10.333 8.382 1.00 10.70 193 GLN A C 1
ATOM 1486 O O . GLN A 1 197 ? 53.997 -10.986 7.863 1.00 11.29 193 GLN A O 1
ATOM 1492 N N . ARG A 1 198 ? 51.868 -10.245 7.826 1.00 10.72 194 ARG A N 1
ATOM 1493 C CA . ARG A 1 198 ? 51.634 -10.703 6.445 1.00 11.18 194 ARG A CA 1
ATOM 1494 C C . ARG A 1 198 ? 52.126 -9.718 5.406 1.00 10.86 194 ARG A C 1
ATOM 1495 O O . ARG A 1 198 ? 52.162 -10.043 4.224 1.00 11.07 194 ARG A O 1
ATOM 1503 N N . SER A 1 199 ? 52.487 -8.505 5.828 1.00 10.27 195 SER A N 1
ATOM 1504 C CA . SER A 1 199 ? 52.880 -7.448 4.894 1.00 10.15 195 SER A CA 1
ATOM 1505 C C . SER A 1 199 ? 54.295 -7.656 4.392 1.00 10.47 195 SER A C 1
ATOM 1506 O O . SER A 1 199 ? 55.159 -8.065 5.154 1.00 10.51 195 SER A O 1
ATOM 1509 N N . ARG A 1 200 ? 54.522 -7.367 3.113 1.00 10.71 196 ARG A N 1
ATOM 1510 C CA . ARG A 1 200 ? 55.874 -7.383 2.565 1.00 11.15 196 ARG A CA 1
ATOM 1511 C C . ARG A 1 200 ? 56.757 -6.347 3.255 1.00 10.82 196 ARG A C 1
ATOM 1512 O O . ARG A 1 200 ? 57.895 -6.643 3.592 1.00 10.94 196 ARG A O 1
ATOM 1520 N N . GLU A 1 201 ? 56.245 -5.129 3.420 1.00 10.40 197 GLU A N 1
ATOM 1521 C CA . GLU A 1 201 ? 56.909 -4.091 4.197 1.00 10.22 197 GLU A CA 1
ATOM 1522 C C . GLU A 1 201 ? 55.971 -3.462 5.207 1.00 9.78 197 GLU A C 1
ATOM 1523 O O . GLU A 1 201 ? 54.775 -3.268 4.951 1.00 9.63 197 GLU A O 1
ATOM 1529 N N . VAL A 1 202 ? 56.518 -3.141 6.375 1.00 9.66 198 VAL A N 1
ATOM 1530 C CA . VAL A 1 202 ? 55.802 -2.392 7.397 1.00 9.38 198 VAL A CA 1
ATOM 1531 C C . VAL A 1 202 ? 56.578 -1.121 7.634 1.00 9.41 198 VAL A C 1
ATOM 1532 O O . VAL A 1 202 ? 57.795 -1.168 7.801 1.00 9.59 198 VAL A O 1
ATOM 1536 N N . TRP A 1 203 ? 55.913 0.022 7.528 1.00 9.32 199 TRP A N 1
ATOM 1537 C CA . TRP A 1 203 ? 56.556 1.325 7.721 1.00 9.44 199 TRP A CA 1
ATOM 1538 C C . TRP A 1 203 ? 55.952 2.010 8.907 1.00 9.32 199 TRP A C 1
ATOM 1539 O O . TRP A 1 203 ? 54.730 2.225 8.962 1.00 9.20 199 TRP A O 1
ATOM 1550 N N . LEU A 1 204 ? 56.783 2.374 9.870 1.00 9.42 200 LEU A N 1
ATOM 1551 C CA . LEU A 1 204 ? 56.337 3.117 11.022 1.00 9.42 200 LEU A CA 1
ATOM 1552 C C . LEU A 1 204 ? 56.795 4.552 10.863 1.00 9.68 200 LEU A C 1
ATOM 1553 O O . LEU A 1 204 ? 57.992 4.796 10.761 1.00 9.88 200 LEU A O 1
ATOM 1558 N N . VAL A 1 205 ? 55.846 5.478 10.767 1.00 9.74 201 VAL A N 1
ATOM 1559 C CA . VAL A 1 205 ? 56.108 6.895 10.490 1.00 10.08 201 VAL A CA 1
ATOM 1560 C C . VAL A 1 205 ? 55.800 7.638 11.787 1.00 10.26 201 VAL A C 1
ATOM 1561 O O . VAL A 1 205 ? 54.647 7.707 12.213 1.00 10.41 201 VAL A O 1
ATOM 1565 N N . VAL A 1 206 ? 56.848 8.174 12.419 1.00 10.57 202 VAL A N 1
ATOM 1566 C CA . VAL A 1 206 ? 56.802 8.622 13.812 1.00 10.84 202 VAL A CA 1
ATOM 1567 C C . VAL A 1 206 ? 57.500 9.964 14.017 1.00 11.46 202 VAL A C 1
ATOM 1568 O O . VAL A 1 206 ? 58.650 10.141 13.610 1.00 11.57 202 VAL A O 1
ATOM 1572 N N . SER A 1 207 ? 56.811 10.896 14.668 1.00 12.04 203 SER A N 1
ATOM 1573 C CA . SER A 1 207 ? 57.351 12.228 14.894 1.00 12.86 203 SER A CA 1
ATOM 1574 C C . SER A 1 207 ? 57.171 12.637 16.341 1.00 13.34 203 SER A C 1
ATOM 1575 O O . SER A 1 207 ? 56.111 12.406 16.919 1.00 13.34 203 SER A O 1
ATOM 1578 N N . GLY A 1 208 ? 58.202 13.245 16.911 1.00 13.95 204 GLY A N 1
ATOM 1579 C CA . GLY A 1 208 ? 58.095 13.909 18.218 1.00 14.61 204 GLY A CA 1
ATOM 1580 C C . GLY A 1 208 ? 58.855 13.204 19.319 1.00 14.69 204 GLY A C 1
ATOM 1581 O O . GLY A 1 208 ? 58.930 11.984 19.362 1.00 13.98 204 GLY A O 1
ATOM 1582 N N . GLU A 1 209 ? 59.382 14.000 20.248 1.00 15.48 205 GLU A N 1
ATOM 1583 C CA . GLU A 1 209 ? 60.175 13.491 21.361 1.00 15.81 205 GLU A CA 1
ATOM 1584 C C . GLU A 1 209 ? 59.373 12.593 22.296 1.00 15.72 205 GLU A C 1
ATOM 1585 O O . GLU A 1 209 ? 59.945 11.686 22.908 1.00 15.65 205 GLU A O 1
ATOM 1587 N N . ALA A 1 210 ? 58.057 12.803 22.362 1.00 15.82 206 ALA A N 1
ATOM 1588 C CA . ALA A 1 210 ? 57.186 11.988 23.217 1.00 15.81 206 ALA A CA 1
ATOM 1589 C C . ALA A 1 210 ? 57.201 10.507 22.823 1.00 15.25 206 ALA A C 1
ATOM 1590 O O . ALA A 1 210 ? 56.856 9.651 23.644 1.00 15.82 206 ALA A O 1
ATOM 1592 N N . LYS A 1 211 ? 57.604 10.223 21.585 1.00 14.80 207 LYS A N 1
ATOM 1593 C CA . LYS A 1 211 ? 57.655 8.856 21.090 1.00 14.18 207 LYS A CA 1
ATOM 1594 C C . LYS A 1 211 ? 59.066 8.272 21.109 1.00 13.89 207 LYS A C 1
ATOM 1595 O O . LYS A 1 211 ? 59.214 7.076 20.870 1.00 13.18 207 LYS A O 1
ATOM 1601 N N . ALA A 1 212 ? 60.082 9.076 21.425 1.00 14.14 208 ALA A N 1
ATOM 1602 C CA . ALA A 1 212 ? 61.463 8.592 21.294 1.00 14.10 208 ALA A CA 1
ATOM 1603 C C . ALA A 1 212 ? 61.810 7.376 22.181 1.00 14.04 208 ALA A C 1
ATOM 1604 O O . ALA A 1 212 ? 62.525 6.464 21.733 1.00 13.75 208 ALA A O 1
ATOM 1606 N N . ASP A 1 213 ? 61.303 7.333 23.413 1.00 14.38 209 ASP A N 1
ATOM 1607 C CA . ASP A 1 213 ? 61.546 6.180 24.277 1.00 14.48 209 ASP A CA 1
ATOM 1608 C C . ASP A 1 213 ? 60.946 4.904 23.704 1.00 13.63 209 ASP A C 1
ATOM 1609 O O . ASP A 1 213 ? 61.586 3.849 23.713 1.00 13.55 209 ASP A O 1
ATOM 1614 N N . ALA A 1 214 ? 59.718 4.993 23.208 1.00 12.97 210 ALA A N 1
ATOM 1615 C CA . ALA A 1 214 ? 59.067 3.815 22.656 1.00 12.27 210 ALA A CA 1
ATOM 1616 C C . ALA A 1 214 ? 59.755 3.339 21.383 1.00 11.78 210 ALA A C 1
ATOM 1617 O O . ALA A 1 214 ? 59.927 2.137 21.184 1.00 11.50 210 ALA A O 1
ATOM 1619 N N . VAL A 1 215 ? 60.169 4.264 20.522 1.00 11.65 211 VAL A N 1
ATOM 1620 C CA . VAL A 1 215 ? 60.938 3.887 19.339 1.00 11.40 211 VAL A CA 1
ATOM 1621 C C . VAL A 1 215 ? 62.195 3.107 19.737 1.00 11.60 211 VAL A C 1
ATOM 1622 O O . VAL A 1 215 ? 62.449 2.027 19.197 1.00 11.37 211 VAL A O 1
ATOM 1626 N N . ALA A 1 216 ? 62.956 3.652 20.682 1.00 12.06 212 ALA A N 1
ATOM 1627 C CA . ALA A 1 216 ? 64.185 2.999 21.136 1.00 12.42 212 ALA A CA 1
ATOM 1628 C C . ALA A 1 216 ? 63.888 1.629 21.745 1.00 12.47 212 ALA A C 1
ATOM 1629 O O . ALA A 1 216 ? 64.633 0.660 21.522 1.00 12.69 212 ALA A O 1
ATOM 1631 N N . ALA A 1 217 ? 62.808 1.535 22.526 1.00 12.47 213 ALA A N 1
ATOM 1632 C CA . ALA A 1 217 ? 62.448 0.264 23.167 1.00 12.63 213 ALA A CA 1
ATOM 1633 C C . ALA A 1 217 ? 62.117 -0.797 22.136 1.00 12.37 213 ALA A C 1
ATOM 1634 O O . ALA A 1 217 ? 62.516 -1.964 22.266 1.00 12.54 213 ALA A O 1
ATOM 1636 N N . ALA A 1 218 ? 61.409 -0.377 21.087 1.00 12.11 214 ALA A N 1
ATOM 1637 C CA . ALA A 1 218 ? 61.016 -1.278 20.014 1.00 11.98 214 ALA A CA 1
ATOM 1638 C C . ALA A 1 218 ? 62.208 -1.704 19.152 1.00 12.28 214 ALA A C 1
ATOM 1639 O O . ALA A 1 218 ? 62.394 -2.897 18.882 1.00 12.47 214 ALA A O 1
ATOM 1641 N N . VAL A 1 219 ? 63.036 -0.749 18.744 1.00 12.58 215 VAL A N 1
ATOM 1642 C CA . VAL A 1 219 ? 64.250 -1.082 17.981 1.00 13.00 215 VAL A CA 1
ATOM 1643 C C . VAL A 1 219 ? 65.187 -1.972 18.834 1.00 13.63 215 VAL A C 1
ATOM 1644 O O . VAL A 1 219 ? 65.832 -2.903 18.317 1.00 14.20 215 VAL A O 1
ATOM 1648 N N . GLY A 1 220 ? 65.221 -1.711 20.146 1.00 14.00 216 GLY A N 1
ATOM 1649 C CA . GLY A 1 220 ? 65.992 -2.492 21.127 1.00 14.61 216 GLY A CA 1
ATOM 1650 C C . GLY A 1 220 ? 65.422 -3.816 21.646 1.00 14.81 216 GLY A C 1
ATOM 1651 O O . GLY A 1 220 ? 65.882 -4.331 22.682 1.00 15.61 216 GLY A O 1
ATOM 1652 N N . GLY A 1 221 ? 64.406 -4.339 20.976 1.00 14.61 217 GLY A N 1
ATOM 1653 C CA . GLY A 1 221 ? 63.970 -5.718 21.188 1.00 14.74 217 GLY A CA 1
ATOM 1654 C C . GLY A 1 221 ? 63.068 -5.968 22.383 1.00 14.88 217 GLY A C 1
ATOM 1655 O O . GLY A 1 221 ? 63.088 -7.051 22.965 1.00 15.33 217 GLY A O 1
ATOM 1656 N N . ALA A 1 222 ? 62.247 -4.979 22.724 1.00 14.47 218 ALA A N 1
ATOM 1657 C CA . ALA A 1 222 ? 61.212 -5.180 23.734 1.00 14.53 218 ALA A CA 1
ATOM 1658 C C . ALA A 1 222 ? 60.261 -6.283 23.284 1.00 14.41 218 ALA A C 1
ATOM 1659 O O . ALA A 1 222 ? 60.092 -6.525 22.087 1.00 14.07 218 ALA A O 1
ATOM 1661 N N . ASP A 1 223 ? 59.651 -6.942 24.259 1.00 14.79 219 ASP A N 1
ATOM 1662 C CA . ASP A 1 223 ? 58.555 -7.901 24.053 1.00 14.90 219 ASP A CA 1
ATOM 1663 C C . ASP A 1 223 ? 57.389 -7.092 23.506 1.00 14.02 219 ASP A C 1
ATOM 1664 O O . ASP A 1 223 ? 57.037 -6.068 24.098 1.00 13.59 219 ASP A O 1
ATOM 1669 N N . PRO A 1 224 ? 56.789 -7.534 22.382 1.00 13.46 220 PRO A N 1
ATOM 1670 C CA . PRO A 1 224 ? 55.617 -6.816 21.838 1.00 12.87 220 PRO A CA 1
ATOM 1671 C C . PRO A 1 224 ? 54.458 -6.642 22.811 1.00 12.86 220 PRO A C 1
ATOM 1672 O O . PRO A 1 224 ? 53.730 -5.652 22.717 1.00 12.38 220 PRO A O 1
ATOM 1676 N N . VAL A 1 225 ? 54.290 -7.559 23.761 1.00 13.15 221 VAL A N 1
ATOM 1677 C CA . VAL A 1 225 ? 53.245 -7.387 24.745 1.00 13.34 221 VAL A CA 1
ATOM 1678 C C . VAL A 1 225 ? 53.506 -6.153 25.626 1.00 13.42 221 VAL A C 1
ATOM 1679 O O . VAL A 1 225 ? 52.562 -5.478 26.069 1.00 13.31 221 VAL A O 1
ATOM 1683 N N . ASP A 1 226 ? 54.782 -5.831 25.845 1.00 13.48 222 ASP A N 1
ATOM 1684 C CA . ASP A 1 226 ? 55.176 -4.613 26.581 1.00 13.75 222 ASP A CA 1
ATOM 1685 C C . ASP A 1 226 ? 55.157 -3.383 25.671 1.00 12.97 222 ASP A C 1
ATOM 1686 O O . ASP A 1 226 ? 54.729 -2.317 26.105 1.00 13.28 222 ASP A O 1
ATOM 1691 N N . VAL A 1 227 ? 55.672 -3.530 24.447 1.00 12.24 223 VAL A N 1
ATOM 1692 C CA . VAL A 1 227 ? 55.792 -2.438 23.470 1.00 11.59 223 VAL A CA 1
ATOM 1693 C C . VAL A 1 227 ? 55.324 -2.968 22.102 1.00 10.98 223 VAL A C 1
ATOM 1694 O O . VAL A 1 227 ? 56.106 -3.532 21.360 1.00 10.83 223 VAL A O 1
ATOM 1698 N N . PRO A 1 228 ? 54.022 -2.816 21.795 1.00 10.62 224 PRO A N 1
ATOM 1699 C CA . PRO A 1 228 ? 53.419 -3.426 20.606 1.00 10.30 224 PRO A CA 1
ATOM 1700 C C . PRO A 1 228 ? 54.192 -3.183 19.314 1.00 10.03 224 PRO A C 1
ATOM 1701 O O . PRO A 1 228 ? 54.276 -4.089 18.487 1.00 9.87 224 PRO A O 1
ATOM 1705 N N . ALA A 1 229 ? 54.764 -1.994 19.150 1.00 10.01 225 ALA A N 1
ATOM 1706 C CA . ALA A 1 229 ? 55.502 -1.669 17.913 1.00 9.92 225 ALA A CA 1
ATOM 1707 C C . ALA A 1 229 ? 56.641 -2.650 17.668 1.00 10.14 225 ALA A C 1
ATOM 1708 O O . ALA A 1 229 ? 57.040 -2.832 16.520 1.00 10.20 225 ALA A O 1
ATOM 1710 N N . ALA A 1 230 ? 57.149 -3.317 18.712 1.00 10.51 226 ALA A N 1
ATOM 1711 C CA . ALA A 1 230 ? 58.210 -4.310 18.512 1.00 10.81 226 ALA A CA 1
ATOM 1712 C C . ALA A 1 230 ? 57.770 -5.503 17.656 1.00 10.91 226 ALA A C 1
ATOM 1713 O O . ALA A 1 230 ? 58.617 -6.217 17.150 1.00 11.19 226 ALA A O 1
ATOM 1715 N N . GLY A 1 231 ? 56.461 -5.741 17.543 1.00 10.94 227 GLY A N 1
ATOM 1716 C CA . GLY A 1 231 ? 55.937 -6.845 16.776 1.00 11.19 227 GLY A CA 1
ATOM 1717 C C . GLY A 1 231 ? 55.652 -6.457 15.341 1.00 11.16 227 GLY A C 1
ATOM 1718 O O . GLY A 1 231 ? 55.300 -7.330 14.529 1.00 11.42 227 GLY A O 1
ATOM 1719 N N . ALA A 1 232 ? 55.775 -5.169 15.016 1.00 11.19 228 ALA A N 1
ATOM 1720 C CA . ALA A 1 232 ? 55.350 -4.672 13.697 1.00 11.30 228 ALA A CA 1
ATOM 1721 C C . ALA A 1 232 ? 56.475 -4.886 12.691 1.00 11.72 228 ALA A C 1
ATOM 1722 O O . ALA A 1 232 ? 57.252 -3.968 12.413 1.00 12.44 228 ALA A O 1
ATOM 1724 N N . LYS A 1 233 ? 56.543 -6.086 12.117 1.00 12.04 229 LYS A N 1
ATOM 1725 C CA . LYS A 1 233 ? 57.684 -6.517 11.307 1.00 12.33 229 LYS A CA 1
ATOM 1726 C C . LYS A 1 233 ? 57.234 -7.008 9.931 1.00 12.01 229 LYS A C 1
ATOM 1727 O O . LYS A 1 233 ? 56.372 -7.851 9.857 1.00 11.86 229 LYS A O 1
ATOM 1733 N N . GLY A 1 234 ? 57.812 -6.472 8.859 1.00 11.73 230 GLY A N 1
ATOM 1734 C CA . GLY A 1 234 ? 57.486 -6.912 7.502 1.00 11.75 230 GLY A CA 1
ATOM 1735 C C . GLY A 1 234 ? 58.245 -8.166 7.107 1.00 12.16 230 GLY A C 1
ATOM 1736 O O . GLY A 1 234 ? 59.294 -8.475 7.675 1.00 12.17 230 GLY A O 1
ATOM 1737 N N . ILE A 1 235 ? 57.746 -8.874 6.098 1.00 12.38 231 ILE A N 1
ATOM 1738 C CA . ILE A 1 235 ? 58.407 -10.089 5.603 1.00 13.08 231 ILE A CA 1
ATOM 1739 C C . ILE A 1 235 ? 59.744 -9.722 4.951 1.00 13.65 231 ILE A C 1
ATOM 1740 O O . ILE A 1 235 ? 60.767 -10.376 5.204 1.00 14.60 231 ILE A O 1
ATOM 1745 N N . GLU A 1 236 ? 59.735 -8.680 4.115 1.00 13.70 232 GLU A N 1
ATOM 1746 C CA . GLU A 1 236 ? 60.940 -8.251 3.410 1.00 14.26 232 GLU A CA 1
ATOM 1747 C C . GLU A 1 236 ? 61.741 -7.193 4.151 1.00 13.86 232 GLU A C 1
ATOM 1748 O O . GLU A 1 236 ? 62.978 -7.232 4.147 1.00 14.22 232 GLU A O 1
ATOM 1754 N N . ARG A 1 237 ? 61.049 -6.224 4.736 1.00 13.03 233 ARG A N 1
ATOM 1755 C CA . ARG A 1 237 ? 61.702 -5.201 5.549 1.00 12.83 233 ARG A CA 1
ATOM 1756 C C . ARG A 1 237 ? 60.737 -4.453 6.450 1.00 11.72 233 ARG A C 1
ATOM 1757 O O . ARG A 1 237 ? 59.521 -4.438 6.230 1.00 11.15 233 ARG A O 1
ATOM 1765 N N . THR A 1 238 ? 61.306 -3.882 7.508 1.00 11.14 234 THR A N 1
ATOM 1766 C CA . THR A 1 238 ? 60.636 -2.979 8.402 1.00 10.54 234 THR A CA 1
ATOM 1767 C C . THR A 1 238 ? 61.359 -1.654 8.289 1.00 10.33 234 THR A C 1
ATOM 1768 O O . THR A 1 238 ? 62.589 -1.613 8.339 1.00 10.57 234 THR A O 1
ATOM 1772 N N . VAL A 1 239 ? 60.601 -0.594 8.105 1.00 10.09 235 VAL A N 1
ATOM 1773 C CA . VAL A 1 239 ? 61.156 0.717 7.858 1.00 10.23 235 VAL A CA 1
ATOM 1774 C C . VAL A 1 239 ? 60.649 1.681 8.929 1.00 10.07 235 VAL A C 1
ATOM 1775 O O . VAL A 1 239 ? 59.440 1.876 9.062 1.00 9.84 235 VAL A O 1
ATOM 1779 N N . TRP A 1 240 ? 61.570 2.285 9.671 1.00 10.26 236 TRP A N 1
ATOM 1780 C CA . TRP A 1 240 ? 61.263 3.372 10.613 1.00 10.26 236 TRP A CA 1
ATOM 1781 C C . TRP A 1 240 ? 61.566 4.677 9.940 1.00 10.52 236 TRP A C 1
ATOM 1782 O O . TRP A 1 240 ? 62.721 4.948 9.578 1.00 10.83 236 TRP A O 1
ATOM 1793 N N . LEU A 1 241 ? 60.548 5.492 9.757 1.00 10.46 237 LEU A N 1
ATOM 1794 C CA . LEU A 1 241 ? 60.698 6.818 9.180 1.00 10.78 237 LEU A CA 1
ATOM 1795 C C . LEU A 1 241 ? 60.437 7.798 10.323 1.00 10.92 237 LEU A C 1
ATOM 1796 O O . LEU A 1 241 ? 59.313 7.943 10.784 1.00 10.77 237 LEU A O 1
ATOM 1801 N N . LEU A 1 242 ? 61.500 8.450 10.786 1.00 11.28 238 LEU A N 1
ATOM 1802 C CA . LEU A 1 242 ? 61.469 9.229 12.013 1.00 11.51 238 LEU A CA 1
ATOM 1803 C C . LEU A 1 242 ? 61.838 10.666 11.737 1.00 12.04 238 LEU A C 1
ATOM 1804 O O . LEU A 1 242 ? 62.582 10.942 10.807 1.00 12.28 238 LEU A O 1
ATOM 1809 N N . ASP A 1 243 ? 61.367 11.591 12.562 1.00 12.33 239 ASP A N 1
ATOM 1810 C CA . ASP A 1 243 ? 62.065 12.865 12.616 1.00 13.11 239 ASP A CA 1
ATOM 1811 C C . ASP A 1 243 ? 63.120 12.818 13.715 1.00 13.36 239 ASP A C 1
ATOM 1812 O O . ASP A 1 243 ? 63.197 11.849 14.456 1.00 12.98 239 ASP A O 1
ATOM 1817 N N . GLU A 1 244 ? 63.994 13.818 13.763 1.00 13.97 240 GLU A N 1
ATOM 1818 C CA . GLU A 1 244 ? 65.122 13.768 14.696 1.00 14.35 240 GLU A CA 1
ATOM 1819 C C . GLU A 1 244 ? 64.625 13.629 16.131 1.00 14.39 240 GLU A C 1
ATOM 1820 O O . GLU A 1 244 ? 65.228 12.919 16.936 1.00 14.50 240 GLU A O 1
ATOM 1822 N N . ALA A 1 245 ? 63.505 14.275 16.437 1.00 14.52 241 ALA A N 1
ATOM 1823 C CA . ALA A 1 245 ? 62.937 14.231 17.785 1.00 14.64 241 ALA A CA 1
ATOM 1824 C C . ALA A 1 245 ? 62.541 12.801 18.169 1.00 14.05 241 ALA A C 1
ATOM 1825 O O . ALA A 1 245 ? 62.896 12.327 19.244 1.00 14.13 241 ALA A O 1
ATOM 1827 N N . ALA A 1 246 ? 61.803 12.118 17.295 1.00 13.50 242 ALA A N 1
ATOM 1828 C CA . ALA A 1 246 ? 61.420 10.731 17.544 1.00 13.05 242 ALA A CA 1
ATOM 1829 C C . ALA A 1 246 ? 62.599 9.779 17.562 1.00 13.08 242 ALA A C 1
ATOM 1830 O O . ALA A 1 246 ? 62.511 8.701 18.144 1.00 12.79 242 ALA A O 1
ATOM 1832 N N . ALA A 1 247 ? 63.695 10.166 16.912 1.00 13.52 243 ALA A N 1
ATOM 1833 C CA . ALA A 1 247 ? 64.912 9.339 16.864 1.00 13.78 243 ALA A CA 1
ATOM 1834 C C . ALA A 1 247 ? 65.921 9.687 17.949 1.00 14.62 243 ALA A C 1
ATOM 1835 O O . ALA A 1 247 ? 67.027 9.177 17.926 1.00 14.89 243 ALA A O 1
ATOM 1837 N N . SER A 1 248 ? 65.557 10.547 18.893 1.00 15.32 244 SER A N 1
ATOM 1838 C CA . SER A 1 248 ? 66.538 11.169 19.773 1.00 16.32 244 SER A CA 1
ATOM 1839 C C . SER A 1 248 ? 67.097 10.228 20.848 1.00 16.70 244 SER A C 1
ATOM 1840 O O . SER A 1 248 ? 68.049 10.588 21.538 1.00 17.51 244 SER A O 1
ATOM 1843 N N . GLN A 1 249 ? 66.521 9.033 20.973 1.00 16.59 245 GLN A N 1
ATOM 1844 C CA . GLN A 1 249 ? 67.049 7.986 21.848 1.00 17.10 245 GLN A CA 1
ATOM 1845 C C . GLN A 1 249 ? 67.681 6.834 21.062 1.00 16.87 245 GLN A C 1
ATOM 1846 O O . GLN A 1 249 ? 67.952 5.789 21.635 1.00 16.81 245 GLN A O 1
ATOM 1852 N N . LEU A 1 250 ? 67.899 7.015 19.762 1.00 16.68 246 LEU A N 1
ATOM 1853 C CA . LEU A 1 250 ? 68.644 6.053 18.945 1.00 16.83 246 LEU A CA 1
ATOM 1854 C C . LEU A 1 250 ? 70.000 6.613 18.599 1.00 17.73 246 LEU A C 1
ATOM 1855 O O . LEU A 1 250 ? 70.215 7.812 18.704 1.00 18.05 246 LEU A O 1
ATOM 1860 N N . GLY A 1 251 ? 70.888 5.736 18.139 1.00 18.57 247 GLY A N 1
ATOM 1861 C CA . GLY A 1 251 ? 72.238 6.132 17.737 1.00 20.02 247 GLY A CA 1
ATOM 1862 C C . GLY A 1 251 ? 72.309 6.616 16.302 1.00 20.77 247 GLY A C 1
ATOM 1863 O O . GLY A 1 251 ? 71.383 6.386 15.511 1.00 21.25 247 GLY A O 1
#

Organism: Mycobacteroides abscessus (strain ATCC 19977 / DSM 44196 / CCUG 20993 / CIP 104536 / JCM 13569 / NCTC 13031 / TMC 1543 / L948) (NCBI:txid561007)